Protein AF-A0A378PNH2-F1 (afdb_monomer)

Foldseek 3Di:
DDDPDDDDDDADPVNDLVVQLVVQLVVQLVRQVCQFVVCQVVVADPVDPDRQFGGDWLNNQVVVLVVVVWDKDKDALVCPVVCLVQADFDPVVSVVSVVLNVVGWIKIWTRYFDDDQFFTKTWMKIADPNRSHIDTDIGGDLDDDDDDDDDQLLPVLVCLLVVVLCNLPVGQPRRHPQVNVVVVVLVVVVVVLVVVLVVVLVVLVPDPVDDPVLSVLLNSLSSNLSSCLSVVLSVLCVVDDNVVSVVVSVVVSVVSVVVSVVVSVVVVVVVVVVCVVVVPDDPPPDDPDDD

Radius of gyration: 28.78 Å; Cα contacts (8 Å, |Δi|>4): 307; chains: 1; bounding box: 61×39×105 Å

Secondary structure (DSSP, 8-state):
------------TT--HHHHHHHHHHHHHHHHHHHHHHHHHHHS-TT-SS--B----HHHHHHHHHHTTPPEEEE-TTTHHHHGGG-B--HHHHHHHHHHHHTT-EEEEESB-EEEBTEEEEEEEEE-TTT--EEEEEESS--------SS-HHHHHHHHHHHHHHHTTSS--SSBHHHHHHHHHHHHHHHHHHHHHHHHHHHHHT-TTS-HHHHHHHHHHHHHHHHHHHHHHHHHHHHS-HHHHHHHHHHHHHHHHHHHHHHHHHHHHHHHHHHHHTT-S---S--PPP-

pLDDT: mean 70.66, std 16.78, range [25.53, 97.0]

Organism: Moraxella bovis (NCBI:txid476)

Mean predicted aligned error: 17.74 Å

Solvent-accessible surface area (backbone atoms only — not comparable to full-atom values): 16597 Å² total; per-residue (Å²): 106,83,83,91,77,84,90,82,90,84,77,37,94,82,71,39,67,65,61,39,22,52,51,46,40,52,48,48,57,50,50,33,44,42,34,15,50,50,56,21,67,70,62,31,56,91,90,51,96,62,84,56,29,56,55,72,25,18,57,53,38,40,50,52,32,48,76,72,70,43,58,73,45,80,37,35,69,91,47,36,86,75,48,56,83,67,48,56,66,55,72,66,59,55,46,52,51,51,58,41,23,74,74,65,20,36,34,39,36,50,32,52,59,43,79,55,80,68,43,56,29,43,20,32,36,40,32,38,78,90,67,25,52,59,50,70,37,71,49,64,85,86,80,78,90,87,86,84,86,86,92,40,78,71,62,44,42,53,39,46,44,55,46,49,64,42,64,75,60,72,55,76,56,46,42,31,63,70,53,34,52,52,48,54,50,51,56,53,50,49,54,53,50,51,51,52,46,53,52,50,49,52,53,51,69,69,40,84,89,54,54,74,68,53,40,54,50,47,48,51,48,53,49,51,42,53,30,50,40,55,55,51,32,50,54,41,45,71,76,38,60,70,78,57,16,53,55,54,30,52,53,51,40,50,54,48,52,52,52,46,51,51,54,49,50,52,53,54,50,51,53,54,52,52,43,65,75,65,63,79,71,87,92,82,84,85,80,84,79,84,131

Sequence (291 aa):
MDIDQLMYQAVSKNNDTNELKGFIQSQGARQSANEHLVPEQLFDDPNTKEKEVEGVSAVKAIQIAQEQGQTVYTITQENYSQIIPKLSLSSGVMTDIRDNVAVGRTVTVHEKTIHYKGWKGSGYIIIDPHTGSGAYLIDGGANGGYLTGDNASIISTLALAYTDSKTFLREKPWFSKSLLEKYKFSQVSKYIGLGGLLLNLAYIASKDDLSTNQKYFQVFTNMLGYALIANIGNAIMLATPLSIGIALSVVMALIISTSIILINDLYGFNIRIYRNKYNISSVLYNKEIVV

Nearest PDB structures (foldseek):
  7mts-assembly1_B  TM=2.670E-01  e=1.375E+00  Homo sapiens

Structure (mmCIF, N/CA/C/O backbone):
data_AF-A0A378PNH2-F1
#
_entry.id   AF-A0A378PNH2-F1
#
loop_
_atom_site.group_PDB
_atom_site.id
_atom_site.type_symbol
_atom_site.label_atom_id
_atom_site.label_alt_id
_atom_site.label_comp_id
_atom_site.label_asym_id
_atom_site.label_entity_id
_atom_site.label_seq_id
_atom_site.pdbx_PDB_ins_code
_atom_site.Cartn_x
_atom_site.Cartn_y
_atom_site.Cartn_z
_atom_site.occupancy
_atom_site.B_iso_or_equiv
_atom_site.auth_seq_id
_atom_site.auth_comp_id
_atom_site.auth_asym_id
_atom_site.auth_atom_id
_atom_site.pdbx_PDB_model_num
ATOM 1 N N . MET A 1 1 ? 3.065 -2.108 8.491 1.00 53.56 1 MET A N 1
ATOM 2 C CA . MET A 1 1 ? 3.134 -3.572 8.670 1.00 53.56 1 MET A CA 1
ATOM 3 C C . MET A 1 1 ? 1.700 -4.006 8.862 1.00 53.56 1 MET A C 1
ATOM 5 O O . MET A 1 1 ? 1.034 -3.332 9.630 1.00 53.56 1 MET A O 1
ATOM 9 N N . ASP A 1 2 ? 1.224 -4.996 8.117 1.00 47.50 2 ASP A N 1
ATOM 10 C CA . ASP A 1 2 ? -0.127 -5.546 8.287 1.00 47.50 2 ASP A CA 1
ATOM 11 C C . ASP A 1 2 ? -0.012 -6.867 9.057 1.00 47.50 2 ASP A C 1
ATOM 13 O O . ASP A 1 2 ? 0.990 -7.577 8.899 1.00 47.50 2 ASP A O 1
ATOM 17 N N . ILE A 1 3 ? -0.971 -7.165 9.928 1.00 55.03 3 ILE A N 1
ATOM 18 C CA . ILE A 1 3 ? -1.039 -8.451 10.619 1.00 55.03 3 ILE A CA 1
ATOM 19 C C . ILE A 1 3 ? -2.115 -9.290 9.929 1.00 55.03 3 ILE A C 1
ATOM 21 O O . ILE A 1 3 ? -3.291 -9.220 10.276 1.00 55.03 3 ILE A O 1
ATOM 25 N N . ASP A 1 4 ? -1.682 -10.126 8.982 1.00 48.66 4 ASP A N 1
ATOM 26 C CA . ASP A 1 4 ? -2.585 -10.880 8.101 1.00 48.66 4 ASP A CA 1
ATOM 27 C C . ASP A 1 4 ? -3.560 -11.795 8.866 1.00 48.66 4 ASP A C 1
ATOM 29 O O . ASP A 1 4 ? -4.740 -11.900 8.527 1.00 48.66 4 ASP A O 1
ATOM 33 N N . GLN A 1 5 ? -3.080 -12.493 9.903 1.00 53.38 5 GLN A N 1
ATOM 34 C CA . GLN A 1 5 ? -3.909 -13.410 10.682 1.00 53.38 5 GLN A CA 1
ATOM 35 C C . GLN A 1 5 ? -3.355 -13.640 12.092 1.00 53.38 5 GLN A C 1
ATOM 37 O O . GLN A 1 5 ? -2.212 -14.058 12.272 1.00 53.38 5 GLN A O 1
ATOM 42 N N . LEU A 1 6 ? -4.209 -13.458 13.103 1.00 55.06 6 LEU A N 1
ATOM 43 C CA . LEU A 1 6 ? -3.938 -13.839 14.490 1.00 55.06 6 LEU A CA 1
ATOM 44 C C . LEU A 1 6 ? -5.005 -14.814 14.984 1.00 55.06 6 LEU A C 1
ATOM 46 O O . LEU A 1 6 ? -6.185 -14.482 15.079 1.00 55.06 6 LEU A O 1
ATOM 50 N N . MET A 1 7 ? -4.577 -16.032 15.314 1.00 53.72 7 MET A N 1
ATOM 51 C CA . MET A 1 7 ? -5.432 -17.050 15.920 1.00 53.72 7 MET A CA 1
ATOM 52 C C . MET A 1 7 ? -5.358 -16.941 17.443 1.00 53.72 7 MET A C 1
ATOM 54 O O . MET A 1 7 ? -4.273 -16.944 18.019 1.00 53.72 7 MET A O 1
ATOM 58 N N . TYR A 1 8 ? -6.511 -16.881 18.102 1.00 63.94 8 TYR A N 1
ATOM 59 C CA . TYR A 1 8 ? -6.615 -16.891 19.559 1.00 63.94 8 TYR A CA 1
ATOM 60 C C . TYR A 1 8 ? -7.650 -17.927 19.998 1.00 63.94 8 TYR A C 1
ATOM 62 O O . TYR A 1 8 ? -8.702 -18.080 19.382 1.00 63.94 8 TYR A O 1
ATOM 70 N N . GLN A 1 9 ? -7.354 -18.633 21.086 1.00 69.62 9 GLN A N 1
ATOM 71 C CA . GLN A 1 9 ? -8.305 -19.492 21.783 1.00 69.62 9 GLN A CA 1
ATOM 72 C C . GLN A 1 9 ? -8.592 -18.842 23.134 1.00 69.62 9 GLN A C 1
ATOM 74 O O . GLN A 1 9 ? -7.705 -18.745 23.979 1.00 69.62 9 GLN A O 1
ATOM 79 N N . ALA A 1 10 ? -9.812 -18.342 23.318 1.00 69.69 10 ALA A N 1
ATOM 80 C CA . ALA A 1 10 ? -10.209 -17.617 24.519 1.00 69.69 10 ALA A CA 1
ATOM 81 C C . ALA A 1 10 ? -11.584 -18.088 25.000 1.00 69.69 10 ALA A C 1
ATOM 83 O O . ALA A 1 10 ? -12.469 -18.373 24.195 1.00 69.69 10 ALA A O 1
ATOM 84 N N . VAL A 1 11 ? -11.751 -18.162 26.319 1.00 74.25 11 VAL A N 1
ATOM 85 C CA . VAL A 1 11 ? -13.008 -18.503 26.998 1.00 74.25 11 VAL A CA 1
ATOM 86 C C . VAL A 1 11 ? -13.153 -17.546 28.181 1.00 74.25 11 VAL A C 1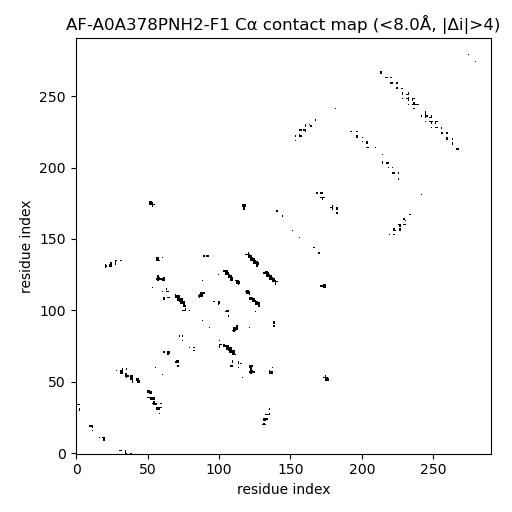
ATOM 88 O O . VAL A 1 11 ? -12.178 -17.305 28.894 1.00 74.25 11 VAL A O 1
ATOM 91 N N . SER A 1 12 ? -14.344 -16.977 28.392 1.00 82.31 12 SER A N 1
ATOM 92 C CA . SER A 1 12 ? -14.604 -16.185 29.603 1.00 82.31 12 SER A CA 1
ATOM 93 C C . SER A 1 12 ? -14.569 -17.102 30.826 1.00 82.31 12 SER A C 1
ATOM 95 O O . SER A 1 12 ? -15.167 -18.178 30.822 1.00 82.31 12 SER A O 1
ATOM 97 N N . LYS A 1 13 ? -13.920 -16.651 31.906 1.00 78.81 13 LYS A N 1
ATOM 98 C CA . LYS A 1 13 ? -13.902 -17.363 33.194 1.00 78.81 13 LYS A CA 1
ATOM 99 C C . LYS A 1 13 ? -15.317 -17.627 33.726 1.00 78.81 13 LYS A C 1
ATOM 101 O O . LYS A 1 13 ? -15.539 -18.643 34.376 1.00 78.81 13 LYS A O 1
ATOM 106 N N . ASN A 1 14 ? -16.252 -16.728 33.425 1.00 84.44 14 ASN A N 1
ATOM 107 C CA . ASN A 1 14 ? -17.650 -16.794 33.844 1.00 84.44 14 ASN A CA 1
ATOM 108 C C . ASN A 1 14 ? -18.565 -17.387 32.758 1.00 84.44 14 ASN A C 1
ATOM 110 O O . ASN A 1 14 ? -19.781 -17.388 32.923 1.00 84.44 14 ASN A O 1
ATOM 114 N N . ASN A 1 15 ? -17.995 -17.873 31.648 1.00 81.69 15 ASN A N 1
ATOM 115 C CA . ASN A 1 15 ? -18.721 -18.297 30.450 1.00 81.69 15 ASN A CA 1
ATOM 116 C C . ASN A 1 15 ? -19.648 -17.202 29.874 1.00 81.69 15 ASN A C 1
ATOM 118 O O . ASN A 1 15 ? -20.672 -17.501 29.261 1.00 81.69 15 ASN A O 1
ATOM 122 N N . ASP A 1 16 ? -19.288 -15.928 30.069 1.00 84.12 16 ASP A N 1
ATOM 123 C CA . ASP A 1 16 ? -20.016 -14.791 29.510 1.00 84.12 16 ASP A CA 1
ATOM 124 C C . ASP A 1 16 ? -19.510 -14.480 28.093 1.00 84.12 16 ASP A C 1
ATOM 126 O O . ASP A 1 16 ? -18.347 -14.128 27.863 1.00 84.12 16 ASP A O 1
ATOM 130 N N . THR A 1 17 ? -20.412 -14.591 27.120 1.00 79.94 17 THR A N 1
ATOM 131 C CA . THR A 1 17 ? -20.131 -14.286 25.716 1.00 79.94 17 THR A CA 1
ATOM 132 C C . THR A 1 17 ? -19.808 -12.811 25.469 1.00 79.94 17 THR A C 1
ATOM 134 O O . THR A 1 17 ? -19.061 -12.510 24.543 1.00 79.94 17 THR A O 1
ATOM 137 N N . ASN A 1 18 ? -20.325 -11.883 26.276 1.00 79.50 18 ASN A N 1
ATOM 138 C CA . ASN A 1 18 ? -20.044 -10.453 26.132 1.00 79.50 18 ASN A CA 1
ATOM 139 C C . ASN A 1 18 ? -18.632 -10.108 26.611 1.00 79.50 18 ASN A C 1
ATOM 141 O O . ASN A 1 18 ? -17.935 -9.345 25.943 1.00 79.50 18 ASN A O 1
ATOM 145 N N . GLU A 1 19 ? -18.174 -10.718 27.709 1.00 78.31 19 GLU A N 1
ATOM 146 C CA . GLU A 1 19 ? -16.780 -10.600 28.155 1.00 78.31 19 GLU A CA 1
ATOM 147 C C . GLU A 1 19 ? -15.816 -11.143 27.092 1.00 78.31 19 GLU A C 1
ATOM 149 O O . GLU A 1 19 ? -14.804 -10.508 26.785 1.00 78.31 19 GLU A O 1
ATOM 154 N N . LEU A 1 20 ? -16.153 -12.287 26.482 1.00 74.56 20 LEU A N 1
ATOM 155 C CA . LEU A 1 20 ? -15.364 -12.867 25.393 1.00 74.56 20 LEU A CA 1
ATOM 156 C C . LEU A 1 20 ? -15.298 -11.926 24.179 1.00 74.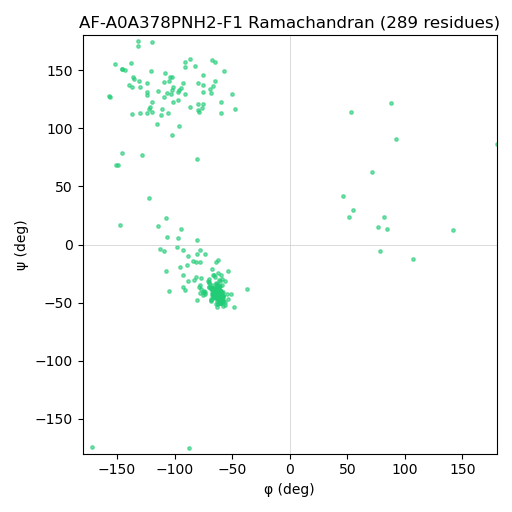56 20 LEU A C 1
ATOM 158 O O . LEU A 1 20 ? -14.207 -11.663 23.675 1.00 74.56 20 LEU A O 1
ATOM 162 N N . LYS A 1 21 ? -16.433 -11.363 23.745 1.00 76.69 21 LYS A N 1
ATOM 163 C CA . LYS A 1 21 ? -16.474 -10.372 22.654 1.00 76.69 21 LYS A CA 1
ATOM 164 C C . LYS A 1 21 ? -15.624 -9.143 22.966 1.00 76.69 21 LYS A C 1
ATOM 166 O O . LYS A 1 21 ? -14.834 -8.722 22.125 1.00 76.69 21 LYS A O 1
ATOM 171 N N . GLY A 1 22 ? -15.749 -8.593 24.176 1.00 72.44 22 GLY A N 1
ATOM 172 C CA . GLY A 1 22 ? -14.971 -7.433 24.612 1.00 72.44 22 GLY A CA 1
ATOM 173 C C . GLY A 1 22 ? -13.467 -7.713 24.623 1.00 72.44 22 GLY A C 1
ATOM 174 O O . GLY A 1 22 ? -12.676 -6.887 24.163 1.00 72.44 22 GLY A O 1
ATOM 175 N N . PHE A 1 23 ? -13.064 -8.908 25.067 1.00 75.88 23 PHE A N 1
ATOM 176 C CA . PHE A 1 23 ? -11.673 -9.346 24.982 1.00 75.88 23 PHE A CA 1
ATOM 177 C C . PHE A 1 23 ? -11.185 -9.379 23.529 1.00 75.88 23 PHE A C 1
ATOM 179 O O . PHE A 1 23 ? -10.163 -8.762 23.229 1.00 75.88 23 PHE A O 1
ATOM 186 N N . ILE A 1 24 ? -11.931 -10.021 22.624 1.00 69.00 24 ILE A N 1
ATOM 187 C CA . ILE A 1 24 ? -11.581 -10.137 21.199 1.00 69.00 24 ILE A CA 1
ATOM 188 C C . ILE A 1 24 ? -11.414 -8.757 20.547 1.00 69.00 24 ILE A C 1
ATOM 190 O O . ILE A 1 24 ? -10.397 -8.494 19.902 1.00 69.00 24 ILE A O 1
ATOM 194 N N . GLN A 1 25 ? -12.358 -7.845 20.780 1.00 72.12 25 GLN A N 1
ATOM 195 C CA . GLN A 1 25 ? -12.291 -6.473 20.267 1.00 72.12 25 GLN A CA 1
ATOM 196 C C . GLN A 1 25 ? -11.085 -5.707 20.829 1.00 72.12 25 GLN A C 1
ATOM 198 O O . GLN A 1 25 ? -10.401 -4.989 20.097 1.00 72.12 25 GLN A O 1
ATOM 203 N N . SER A 1 26 ? -10.771 -5.892 22.118 1.00 73.69 26 SER A N 1
ATOM 204 C CA . SER A 1 26 ? -9.595 -5.265 22.734 1.00 73.69 26 SER A CA 1
ATOM 205 C C . SER A 1 26 ? -8.281 -5.753 22.120 1.00 73.69 26 SER A C 1
ATOM 207 O O . SER A 1 26 ? -7.335 -4.972 22.001 1.00 73.69 26 SER A O 1
ATOM 209 N N . GLN A 1 27 ? -8.218 -7.025 21.707 1.00 73.38 27 GLN A N 1
ATOM 210 C CA . GLN A 1 27 ? -7.047 -7.577 21.030 1.00 73.38 27 GLN A CA 1
ATOM 211 C C . GLN A 1 27 ? -6.877 -6.954 19.645 1.00 73.38 27 GLN A C 1
ATOM 213 O O . GLN A 1 27 ? -5.788 -6.470 19.352 1.00 73.38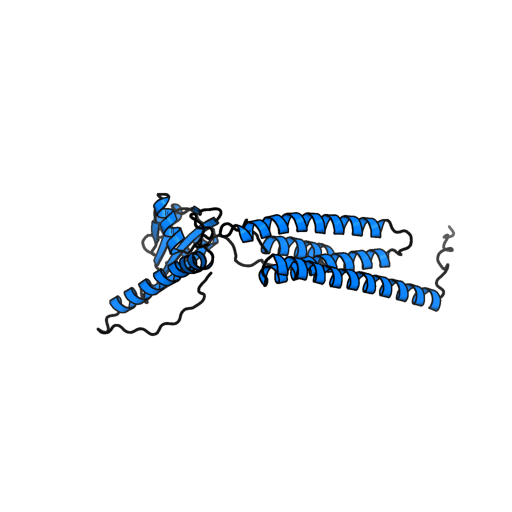 27 GLN A O 1
ATOM 218 N N . GLY A 1 28 ? -7.945 -6.874 18.844 1.00 70.00 28 GLY A N 1
ATOM 219 C CA . GLY A 1 28 ? -7.890 -6.257 17.513 1.00 70.00 28 GLY A CA 1
ATOM 220 C C . GLY A 1 28 ? -7.429 -4.795 17.553 1.00 70.00 28 GLY A C 1
ATOM 221 O O . GLY A 1 28 ? -6.516 -4.404 16.826 1.00 70.00 28 GLY A O 1
ATOM 222 N N . ALA A 1 29 ? -7.960 -4.000 18.488 1.00 73.88 29 ALA A N 1
ATOM 223 C CA . ALA A 1 29 ? -7.539 -2.607 18.657 1.00 73.88 29 ALA A CA 1
ATOM 224 C C . ALA A 1 29 ? -6.055 -2.475 19.053 1.00 73.88 29 ALA A C 1
ATOM 226 O O . ALA A 1 29 ? -5.350 -1.609 18.536 1.00 73.88 29 ALA A O 1
ATOM 227 N N . ARG A 1 30 ? -5.560 -3.345 19.946 1.00 75.75 30 ARG A N 1
ATOM 228 C CA . ARG A 1 30 ? -4.142 -3.370 20.350 1.00 75.75 30 ARG A CA 1
ATOM 229 C C . ARG A 1 30 ? -3.225 -3.819 19.218 1.00 75.75 30 ARG A C 1
ATOM 231 O O . ARG A 1 30 ? -2.132 -3.284 19.085 1.00 75.75 30 ARG A O 1
ATOM 238 N N . GLN A 1 31 ? -3.660 -4.782 18.413 1.00 75.50 31 GLN A N 1
ATOM 239 C CA . GLN A 1 31 ? -2.910 -5.273 17.256 1.00 75.50 31 GLN A CA 1
ATOM 240 C C . GLN A 1 31 ? -2.754 -4.171 16.213 1.00 75.50 31 GLN A C 1
ATOM 242 O O . GLN A 1 31 ? -1.625 -3.828 15.872 1.00 75.50 31 GLN A O 1
ATOM 247 N N . SER A 1 32 ? -3.858 -3.519 15.837 1.00 71.81 32 SER A N 1
ATOM 248 C CA . SER A 1 32 ? -3.804 -2.373 14.930 1.00 71.81 32 SER A CA 1
ATOM 249 C C . SER A 1 32 ? -2.966 -1.226 15.512 1.00 71.81 32 SER A C 1
ATOM 251 O O . SER A 1 32 ? -2.194 -0.580 14.808 1.00 71.81 32 SER A O 1
ATOM 253 N N . ALA A 1 33 ? -2.999 -1.001 16.829 1.00 75.62 33 ALA A N 1
ATOM 254 C CA . ALA A 1 33 ? -2.075 -0.052 17.447 1.00 75.62 33 ALA A CA 1
ATOM 255 C C . ALA A 1 33 ? -0.598 -0.481 17.287 1.00 75.62 33 ALA A C 1
ATOM 257 O O . ALA A 1 33 ? 0.253 0.327 16.922 1.00 75.62 33 ALA A O 1
ATOM 258 N N . ASN A 1 34 ? -0.276 -1.757 17.479 1.00 75.94 34 ASN A N 1
ATOM 259 C CA . ASN A 1 34 ? 1.094 -2.255 17.336 1.00 75.94 34 ASN A CA 1
ATOM 260 C C . ASN A 1 34 ? 1.631 -2.178 15.895 1.00 75.94 34 ASN A C 1
ATOM 262 O O . ASN A 1 34 ? 2.840 -2.017 15.724 1.00 75.94 34 ASN A O 1
ATOM 266 N N . GLU A 1 35 ? 0.766 -2.208 14.876 1.00 70.06 35 GLU A N 1
ATOM 267 C CA . GLU A 1 35 ? 1.146 -2.058 13.456 1.00 70.06 35 GLU A CA 1
ATOM 268 C C . GLU A 1 35 ? 1.845 -0.730 13.143 1.00 70.06 35 GLU A C 1
ATOM 270 O O . GLU A 1 35 ? 2.633 -0.658 12.194 1.00 70.06 35 GLU A O 1
ATOM 275 N N . HIS A 1 36 ? 1.580 0.309 13.943 1.00 71.19 36 HIS A N 1
ATOM 276 C CA . HIS A 1 36 ? 2.302 1.576 13.863 1.00 71.19 36 HIS A CA 1
ATOM 277 C C . HIS A 1 36 ? 3.303 1.754 15.011 1.00 71.19 36 HIS A C 1
ATOM 279 O O . HIS A 1 36 ? 4.423 2.185 14.756 1.00 71.19 36 HIS A O 1
ATOM 285 N N . LEU A 1 37 ? 2.960 1.369 16.247 1.00 75.12 37 LEU A N 1
ATOM 286 C CA . LEU A 1 37 ? 3.822 1.603 17.412 1.00 75.12 37 LEU A CA 1
ATOM 287 C C . LEU A 1 37 ? 5.148 0.835 17.355 1.00 75.12 37 LEU A C 1
ATOM 289 O O . LEU A 1 37 ? 6.178 1.396 17.721 1.00 75.12 37 LEU A O 1
ATOM 293 N N . VAL A 1 38 ? 5.143 -0.429 16.912 1.00 70.31 38 VAL A N 1
ATOM 294 C CA . VAL A 1 38 ? 6.366 -1.252 16.892 1.00 70.31 38 VAL A CA 1
ATOM 295 C C . VAL A 1 38 ? 7.374 -0.732 15.860 1.00 70.31 38 VAL A C 1
ATOM 297 O O . VAL A 1 38 ? 8.529 -0.536 16.235 1.00 70.31 38 VAL A O 1
ATOM 300 N N . PRO A 1 39 ? 6.992 -0.452 14.596 1.00 63.88 39 PRO A N 1
ATOM 301 C CA . PRO A 1 39 ? 7.908 0.176 13.647 1.00 63.88 39 PRO A CA 1
ATOM 302 C C . PRO A 1 39 ? 8.417 1.544 14.108 1.00 63.88 39 PRO A C 1
ATOM 304 O O . PRO A 1 39 ? 9.604 1.810 13.956 1.00 63.88 39 PRO A O 1
ATOM 307 N N . GLU A 1 40 ? 7.561 2.387 14.692 1.00 67.62 40 GLU A N 1
ATOM 308 C CA . GLU A 1 40 ? 7.993 3.679 15.244 1.00 67.62 40 GLU A CA 1
ATOM 309 C C . GLU A 1 40 ? 9.073 3.483 16.311 1.00 67.62 40 GLU A C 1
ATOM 311 O O . GLU A 1 40 ? 10.168 4.007 16.174 1.00 67.62 40 GLU A O 1
ATOM 316 N N . GLN A 1 41 ? 8.830 2.635 17.314 1.00 70.31 41 GLN A N 1
ATOM 317 C CA . GLN A 1 41 ? 9.811 2.372 18.375 1.00 70.31 41 GLN A CA 1
ATOM 318 C C . GLN A 1 41 ? 11.115 1.742 17.870 1.00 70.31 41 GLN A C 1
ATOM 320 O O . GLN A 1 41 ? 12.172 2.001 18.440 1.00 70.31 41 GLN A O 1
ATOM 325 N N . LEU A 1 42 ? 11.046 0.879 16.852 1.00 67.38 42 LEU A N 1
ATOM 326 C CA . LEU A 1 42 ? 12.211 0.158 16.336 1.00 67.38 42 LEU A CA 1
ATOM 327 C C . LEU A 1 42 ? 13.098 1.030 15.443 1.00 67.38 42 LEU A C 1
ATOM 329 O O . LEU A 1 42 ? 14.312 0.832 15.411 1.00 67.38 42 LEU A O 1
ATOM 333 N N . PHE A 1 43 ? 12.490 1.932 14.674 1.00 64.75 43 PHE A N 1
ATOM 334 C CA . PHE A 1 43 ? 13.190 2.717 13.661 1.00 64.75 43 PHE A CA 1
ATOM 335 C C . PHE A 1 43 ? 13.345 4.199 14.025 1.00 64.75 43 PHE A C 1
ATOM 337 O O . PHE A 1 43 ? 14.042 4.909 13.300 1.00 64.75 43 PHE A O 1
ATOM 344 N N . ASP A 1 44 ? 12.751 4.661 15.126 1.00 65.75 44 ASP A N 1
ATOM 345 C CA . ASP A 1 44 ? 13.096 5.948 15.727 1.00 65.75 44 ASP A CA 1
ATOM 346 C C . ASP A 1 44 ? 14.514 5.890 16.318 1.00 65.75 44 ASP A C 1
ATOM 348 O O . ASP A 1 44 ? 14.865 4.982 17.074 1.00 65.75 44 ASP A O 1
ATOM 352 N N . ASP A 1 45 ? 15.347 6.879 15.983 1.00 63.84 45 ASP A N 1
ATOM 353 C CA . ASP A 1 45 ? 16.678 7.016 16.574 1.00 63.84 45 ASP A CA 1
ATOM 354 C C . ASP A 1 45 ? 16.547 7.593 17.997 1.00 63.84 45 ASP A C 1
ATOM 356 O O . ASP A 1 45 ? 16.117 8.746 18.145 1.00 63.84 45 ASP A O 1
ATOM 360 N N . PRO A 1 46 ? 16.963 6.857 19.049 1.00 64.06 46 PRO A N 1
ATOM 361 C CA . PRO A 1 46 ? 16.855 7.309 20.437 1.00 64.06 46 PRO A CA 1
ATOM 362 C C . PRO A 1 46 ? 17.666 8.580 20.740 1.00 64.06 46 PRO A C 1
ATOM 364 O O . PRO A 1 46 ? 17.478 9.188 21.793 1.00 64.06 46 PRO A O 1
ATOM 367 N N . ASN A 1 47 ? 18.569 8.993 19.846 1.00 63.81 47 ASN A N 1
ATOM 368 C CA . ASN A 1 47 ? 19.398 10.188 19.999 1.00 63.81 47 ASN A CA 1
ATOM 369 C C . ASN A 1 47 ? 18.782 11.444 19.362 1.00 63.81 47 ASN A C 1
ATOM 371 O O . ASN A 1 47 ? 19.338 12.538 19.495 1.00 63.81 47 ASN A O 1
ATOM 375 N N . THR A 1 48 ? 17.644 11.314 18.676 1.00 57.25 48 THR A N 1
ATOM 376 C CA . THR A 1 48 ? 16.948 12.432 18.029 1.00 57.25 48 THR A CA 1
ATOM 377 C C . THR A 1 48 ? 15.719 12.857 18.839 1.00 57.25 48 THR A C 1
ATOM 379 O O . THR A 1 48 ? 15.054 12.045 19.473 1.00 57.25 48 THR A O 1
ATOM 382 N N . LYS A 1 49 ? 15.428 14.166 18.875 1.00 57.31 49 LYS A N 1
ATOM 383 C CA . LYS A 1 49 ? 14.251 14.710 19.588 1.00 57.31 49 LYS A CA 1
ATOM 384 C C . LYS A 1 49 ? 12.961 14.657 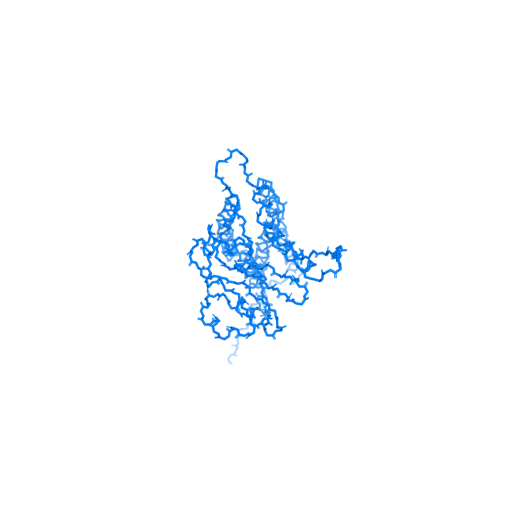18.765 1.00 57.31 49 LYS A C 1
ATOM 386 O O . LYS A 1 49 ? 11.887 14.870 19.320 1.00 57.31 49 LYS A O 1
ATOM 391 N N . GLU A 1 50 ? 13.063 14.428 17.460 1.00 55.25 50 GLU A N 1
ATOM 392 C CA . GLU A 1 50 ? 11.922 14.289 16.559 1.00 55.25 50 GLU A CA 1
ATOM 393 C C . GLU A 1 50 ? 11.773 12.818 16.183 1.00 55.25 50 GLU A C 1
ATOM 395 O O . GLU A 1 50 ? 12.751 12.211 15.759 1.00 55.25 50 GLU A O 1
ATOM 400 N N . LYS A 1 51 ? 10.559 12.265 16.296 1.00 56.44 51 LYS A N 1
ATOM 401 C CA . LYS A 1 51 ? 10.259 10.943 15.740 1.00 56.44 51 LYS A CA 1
ATOM 402 C C . LYS A 1 51 ? 10.496 10.966 14.232 1.00 56.44 51 LYS A C 1
ATOM 404 O O . LYS A 1 51 ? 9.944 11.812 13.520 1.00 56.44 51 LYS A O 1
ATOM 409 N N . GLU A 1 52 ? 11.359 10.080 13.752 1.00 55.69 52 GLU A N 1
ATOM 410 C CA . GLU A 1 52 ? 11.767 10.032 12.346 1.00 55.69 52 GLU A CA 1
ATOM 411 C C . GLU A 1 52 ? 10.948 9.024 11.545 1.00 55.69 52 GLU A C 1
ATOM 413 O O . GLU A 1 52 ? 10.881 9.122 10.310 1.00 55.69 52 GLU A O 1
ATOM 418 N N . VAL A 1 53 ? 10.315 8.084 12.250 1.00 57.59 53 VAL A N 1
ATOM 419 C CA . VAL A 1 53 ? 9.422 7.080 11.693 1.00 57.59 53 VAL A CA 1
ATOM 420 C C . VAL A 1 53 ? 8.018 7.314 12.214 1.00 57.59 53 VAL A C 1
ATOM 422 O O . VAL A 1 53 ? 7.785 7.525 13.396 1.00 57.59 53 VAL A O 1
ATOM 425 N N . GLU A 1 54 ? 7.066 7.300 11.289 1.00 67.19 54 GLU A N 1
ATOM 426 C CA . GLU A 1 54 ? 5.653 7.498 11.582 1.00 67.19 54 GLU A CA 1
ATOM 427 C C . GLU A 1 54 ? 4.885 6.372 10.909 1.00 67.19 54 GLU A C 1
ATOM 429 O O . GLU A 1 54 ? 4.850 6.277 9.682 1.00 67.19 54 GLU A O 1
ATOM 434 N N . GLY A 1 55 ? 4.286 5.492 11.706 1.00 68.81 55 GLY A N 1
ATOM 435 C CA . GLY A 1 55 ? 3.392 4.464 11.201 1.00 68.81 55 GLY A CA 1
ATOM 436 C C . GLY A 1 55 ? 1.966 4.996 11.094 1.00 68.81 55 GLY A C 1
ATOM 437 O O . GLY A 1 55 ? 1.588 5.970 11.748 1.00 68.81 55 GLY A O 1
ATOM 438 N N . VAL A 1 56 ? 1.147 4.336 10.280 1.00 74.94 56 VAL A N 1
ATOM 439 C CA . VAL A 1 56 ? -0.302 4.546 10.222 1.00 74.94 56 VAL A CA 1
ATOM 440 C C . VAL A 1 56 ? -0.950 3.176 10.307 1.00 74.94 56 VAL A C 1
ATOM 442 O O . VAL A 1 56 ? -0.514 2.227 9.662 1.00 74.94 56 VAL A O 1
ATOM 445 N N . SER A 1 57 ? -1.982 3.106 11.130 1.00 82.06 57 SER A N 1
ATOM 446 C CA . SER A 1 57 ? -2.862 1.960 11.326 1.00 82.06 57 SER A CA 1
ATOM 447 C C . SER A 1 57 ? -4.305 2.445 11.262 1.00 82.06 57 SER A C 1
ATOM 449 O O . SER A 1 57 ? -4.544 3.657 11.300 1.00 82.06 57 SER A O 1
ATOM 451 N N . ALA A 1 58 ? -5.277 1.535 11.226 1.00 84.75 58 ALA A N 1
ATOM 452 C CA . ALA A 1 58 ? -6.688 1.916 11.229 1.00 84.75 58 ALA A CA 1
ATOM 453 C C . ALA A 1 58 ? -7.047 2.758 12.466 1.00 84.75 58 ALA A C 1
ATOM 455 O O . ALA A 1 58 ? -7.688 3.803 12.348 1.00 84.75 58 ALA A O 1
ATOM 456 N N . VAL A 1 59 ? -6.564 2.350 13.647 1.00 86.75 59 VAL A N 1
ATOM 457 C CA . VAL A 1 59 ? -6.820 3.059 14.912 1.00 86.75 59 VAL A CA 1
ATOM 458 C C . VAL A 1 59 ? -6.159 4.440 14.918 1.00 86.75 59 VAL A C 1
ATOM 460 O O . VAL A 1 59 ? -6.819 5.424 15.255 1.00 86.75 59 VAL A O 1
ATOM 463 N N . LYS A 1 60 ? -4.894 4.545 14.484 1.00 87.69 60 LYS A N 1
ATOM 464 C CA . LYS A 1 60 ? -4.193 5.840 14.405 1.00 87.69 60 LYS A CA 1
ATOM 465 C C . LYS A 1 60 ? -4.830 6.761 13.363 1.00 87.69 60 LYS A C 1
ATOM 467 O O . LYS A 1 60 ? -4.983 7.947 13.623 1.00 87.69 60 LYS A O 1
ATOM 472 N N . ALA A 1 61 ? -5.264 6.237 12.217 1.00 89.38 61 ALA A N 1
ATOM 473 C CA . ALA A 1 61 ? -5.945 7.028 11.194 1.00 89.38 61 ALA A CA 1
ATOM 474 C C . ALA A 1 61 ? -7.289 7.587 11.691 1.00 89.38 61 ALA A C 1
ATOM 476 O O . ALA A 1 61 ? -7.575 8.762 11.469 1.00 89.38 61 ALA A O 1
ATOM 477 N N . ILE A 1 62 ? -8.080 6.794 12.423 1.00 92.62 62 ILE A N 1
ATOM 478 C CA . ILE A 1 62 ? -9.316 7.274 13.063 1.00 92.62 62 ILE A CA 1
ATOM 479 C C . ILE A 1 62 ? -9.006 8.347 14.115 1.00 92.62 62 ILE A C 1
ATOM 481 O O . ILE A 1 62 ? -9.688 9.371 14.148 1.00 92.62 62 ILE A O 1
ATOM 485 N N . GLN A 1 63 ? -7.975 8.151 14.942 1.00 91.38 63 GLN A N 1
ATOM 486 C CA . GLN A 1 63 ? -7.552 9.150 15.926 1.00 91.38 63 GLN A CA 1
ATOM 487 C C . GLN A 1 63 ? -7.149 10.468 15.251 1.00 91.38 63 GLN A C 1
ATOM 489 O O . GLN A 1 63 ? -7.653 11.524 15.623 1.00 91.38 63 GLN A O 1
ATOM 494 N N . ILE A 1 64 ? -6.304 10.413 14.218 1.00 89.81 64 ILE A N 1
ATOM 495 C CA . ILE A 1 64 ? -5.884 11.599 13.463 1.00 89.81 64 ILE A CA 1
ATOM 496 C C . ILE A 1 64 ? -7.095 12.294 12.831 1.00 89.81 64 ILE A C 1
ATOM 498 O O . ILE A 1 64 ? -7.170 13.519 12.838 1.00 89.81 64 ILE A O 1
ATOM 502 N N . ALA A 1 65 ? -8.059 11.540 12.295 1.00 93.44 65 ALA A N 1
ATOM 503 C CA . ALA A 1 65 ? -9.278 12.124 11.747 1.00 93.44 65 ALA A CA 1
ATOM 504 C C . ALA A 1 65 ? -10.058 12.910 12.816 1.00 93.44 65 ALA A C 1
ATOM 506 O O . ALA A 1 65 ? -10.465 14.044 12.559 1.00 93.44 65 ALA A O 1
ATOM 507 N N . GLN A 1 66 ? -10.200 12.360 14.028 1.00 92.50 66 GLN A N 1
ATOM 508 C CA . GLN A 1 66 ? -10.825 13.065 15.156 1.00 92.50 66 GLN A CA 1
ATOM 509 C C . GLN A 1 66 ? -10.042 14.324 15.550 1.00 92.50 66 GLN A C 1
ATOM 511 O O . GLN A 1 66 ? -10.642 15.379 15.742 1.00 92.50 66 GLN A O 1
ATOM 516 N N . GLU A 1 67 ? -8.710 14.246 15.609 1.00 92.19 67 GLU A N 1
ATOM 517 C CA . GLU A 1 67 ? -7.836 15.399 15.879 1.00 92.19 67 GLU A CA 1
ATOM 518 C C . GLU A 1 67 ? -7.964 16.489 14.798 1.00 92.19 67 GLU A C 1
ATOM 520 O O . GLU A 1 67 ? -7.856 17.678 15.093 1.00 92.19 67 GLU A O 1
ATOM 525 N N . GLN A 1 68 ? -8.256 16.101 13.553 1.00 92.00 68 GLN A N 1
ATOM 526 C CA . GLN A 1 68 ? -8.552 17.003 12.433 1.00 92.00 68 GLN A CA 1
ATOM 527 C C . GLN A 1 68 ? -10.004 17.521 12.428 1.00 92.00 68 GLN A C 1
ATOM 529 O O . GLN A 1 68 ? -10.399 18.223 11.497 1.00 92.00 68 GLN A O 1
ATOM 534 N N . GLY A 1 69 ? -10.804 17.189 13.446 1.00 94.06 69 GLY A N 1
ATOM 535 C CA . GLY A 1 69 ? -12.196 17.622 13.580 1.00 94.06 69 GLY A CA 1
ATOM 536 C C . GLY A 1 69 ? -13.183 16.879 12.677 1.00 94.06 69 GLY A C 1
ATOM 537 O O . GLY A 1 69 ? -14.305 17.347 12.489 1.00 94.06 69 GLY A O 1
ATOM 538 N N . GLN A 1 70 ? -12.788 15.741 12.102 1.00 96.12 70 GLN A N 1
ATOM 539 C CA . GLN A 1 70 ? -13.690 14.910 11.311 1.00 96.12 70 GLN A CA 1
ATOM 540 C C . GLN A 1 70 ? -14.661 14.129 12.195 1.00 96.12 70 GLN A C 1
ATOM 542 O O . GLN A 1 70 ? -14.310 13.643 13.272 1.00 96.12 70 GLN A O 1
ATOM 547 N N . THR A 1 71 ? -15.876 13.930 11.685 1.00 96.00 71 THR A N 1
ATOM 548 C CA . THR A 1 71 ? -16.837 13.029 12.322 1.00 96.00 71 THR A CA 1
ATOM 549 C C . THR A 1 71 ? -16.451 11.576 12.052 1.00 96.00 71 THR A C 1
ATOM 551 O O . THR A 1 71 ? -16.215 11.188 10.905 1.00 96.00 71 THR A O 1
ATOM 554 N N . VAL A 1 72 ? -16.424 10.766 13.111 1.00 96.56 72 VAL A N 1
ATOM 555 C CA . VAL A 1 72 ? -16.309 9.307 13.021 1.00 96.56 72 VAL A CA 1
ATOM 556 C C . VAL A 1 72 ? -17.704 8.708 13.117 1.00 96.56 72 VAL A C 1
ATOM 558 O O . VAL A 1 72 ? -18.442 8.976 14.064 1.00 96.56 72 VAL A O 1
ATOM 561 N N . TYR A 1 73 ? -18.064 7.909 12.122 1.00 97.00 73 TYR A N 1
ATOM 562 C CA . TYR A 1 73 ? -19.350 7.242 12.027 1.00 97.00 73 TYR A CA 1
ATOM 563 C C . TYR A 1 73 ? -19.219 5.765 12.357 1.00 97.00 73 TYR A C 1
ATOM 565 O O . TYR A 1 73 ? -18.289 5.104 11.904 1.00 97.00 73 TYR A O 1
ATOM 573 N N . THR A 1 74 ? -20.217 5.250 13.070 1.00 96.56 74 THR A N 1
ATOM 574 C CA . THR A 1 74 ? -20.465 3.817 13.215 1.00 96.56 74 THR A CA 1
ATOM 575 C C . THR A 1 74 ? -21.673 3.462 12.359 1.00 96.56 74 THR A C 1
ATOM 577 O O . THR A 1 74 ? -22.787 3.923 12.615 1.00 96.56 74 THR A O 1
ATOM 580 N N . ILE A 1 75 ? -21.440 2.675 11.318 1.00 96.44 75 ILE A N 1
ATOM 581 C CA . ILE A 1 75 ? -22.395 2.346 10.268 1.00 96.44 75 ILE A CA 1
ATOM 582 C C . ILE A 1 75 ? -22.923 0.938 10.504 1.00 96.44 75 ILE A C 1
ATOM 584 O O . ILE A 1 75 ? -22.154 -0.007 10.677 1.00 96.44 75 ILE A O 1
ATOM 588 N N . THR A 1 76 ? -24.239 0.813 10.486 1.00 95.75 76 THR A N 1
ATOM 589 C CA . THR A 1 76 ? -24.997 -0.431 10.605 1.00 95.75 76 THR A CA 1
ATOM 590 C C . THR A 1 76 ? -26.059 -0.473 9.506 1.00 95.75 76 THR A C 1
ATOM 592 O O . THR A 1 76 ? -26.231 0.496 8.760 1.00 95.75 76 THR A O 1
ATOM 595 N N . GLN A 1 77 ? -26.794 -1.581 9.379 1.00 94.62 77 GLN A N 1
ATOM 596 C CA . GLN A 1 77 ? -27.849 -1.699 8.364 1.00 94.62 77 GLN A CA 1
ATOM 597 C C . GLN A 1 77 ? -28.928 -0.623 8.520 1.00 94.62 77 GLN A C 1
ATOM 599 O O . GLN A 1 77 ? -29.445 -0.107 7.531 1.00 94.62 77 GLN A O 1
ATOM 604 N N . GLU A 1 78 ? -29.222 -0.243 9.760 1.00 96.06 78 GLU A N 1
ATOM 605 C CA . GLU A 1 78 ? -30.289 0.691 10.108 1.00 96.06 78 GLU A CA 1
ATOM 606 C C . GLU A 1 78 ? -29.979 2.127 9.675 1.00 96.06 78 GLU A C 1
ATOM 608 O O . GLU A 1 78 ? -30.889 2.878 9.327 1.00 96.06 78 GLU A O 1
ATOM 613 N N . ASN A 1 79 ? -28.704 2.526 9.694 1.00 96.50 79 ASN A N 1
ATOM 614 C CA . ASN A 1 79 ? -28.290 3.910 9.448 1.00 96.50 79 ASN A CA 1
ATOM 615 C C . ASN A 1 79 ? -27.503 4.102 8.137 1.00 96.50 79 ASN A C 1
ATOM 617 O O . ASN A 1 79 ? -27.203 5.241 7.765 1.00 96.50 79 ASN A O 1
ATOM 621 N N . TYR A 1 80 ? -27.216 3.015 7.413 1.00 94.94 80 TYR A N 1
ATOM 622 C CA . TYR A 1 80 ? -26.411 3.007 6.190 1.00 94.94 80 TYR A CA 1
ATOM 623 C C . TYR A 1 80 ? -26.839 4.087 5.190 1.00 94.94 80 TYR A C 1
ATOM 625 O O . TYR A 1 80 ? -26.040 4.939 4.798 1.00 94.94 80 TYR A O 1
ATOM 633 N N . SER A 1 81 ? -28.122 4.115 4.824 1.00 94.31 81 SER A N 1
ATOM 634 C CA . SER A 1 81 ? -28.657 5.044 3.818 1.00 94.31 81 SER A CA 1
ATOM 635 C C . SER A 1 81 ? -28.527 6.520 4.213 1.00 94.31 81 SER A C 1
ATOM 637 O O . SER A 1 81 ? -28.470 7.387 3.343 1.00 94.31 81 SER A O 1
ATOM 639 N N . GLN A 1 82 ? -28.445 6.811 5.513 1.00 95.75 82 GLN A N 1
ATOM 640 C CA . GLN A 1 82 ? -28.331 8.166 6.049 1.00 95.75 82 GLN A CA 1
ATOM 641 C C . GLN A 1 82 ? -26.878 8.639 6.153 1.00 95.75 82 GLN A C 1
ATOM 643 O O . GLN A 1 82 ? -26.615 9.841 6.070 1.00 95.75 82 GLN A O 1
ATOM 648 N N . ILE A 1 83 ? -25.940 7.716 6.385 1.00 95.69 83 ILE A N 1
ATOM 649 C CA . ILE A 1 83 ? -24.527 8.040 6.610 1.00 95.69 83 ILE A CA 1
ATOM 650 C C . ILE A 1 83 ? -23.739 8.039 5.302 1.00 95.69 83 ILE A C 1
ATOM 652 O O . ILE A 1 83 ? -22.910 8.921 5.107 1.00 95.69 83 ILE A O 1
ATOM 656 N N . ILE A 1 84 ? -24.014 7.110 4.385 1.00 93.75 84 ILE A N 1
ATOM 657 C CA . ILE A 1 84 ? -23.229 6.933 3.153 1.00 93.75 84 ILE A CA 1
ATOM 658 C C . ILE A 1 84 ? -23.084 8.212 2.314 1.00 93.75 84 ILE A C 1
ATOM 660 O O . ILE A 1 84 ? -21.962 8.501 1.902 1.00 93.75 84 ILE A O 1
ATOM 664 N N . PRO A 1 85 ? -24.130 9.040 2.115 1.00 95.69 85 PRO A N 1
ATOM 665 C CA . PRO A 1 85 ? -23.987 10.301 1.382 1.00 95.69 85 PRO A CA 1
ATOM 666 C C . PRO A 1 85 ? -23.071 11.333 2.062 1.00 95.69 85 PRO A C 1
ATOM 668 O O . PRO A 1 85 ? -22.683 12.310 1.427 1.00 95.69 85 PRO A O 1
ATOM 671 N N . LYS A 1 86 ? -22.749 11.154 3.351 1.00 95.25 86 LYS A N 1
ATOM 672 C CA . LYS A 1 86 ? -21.874 12.043 4.134 1.00 95.25 86 LYS A CA 1
ATOM 673 C C . LYS A 1 86 ? -20.397 11.656 4.033 1.00 95.25 86 LYS A C 1
ATOM 675 O O . LYS A 1 86 ? -19.551 12.414 4.503 1.00 95.25 86 LYS A O 1
ATOM 680 N N . LEU A 1 87 ? -20.088 10.491 3.459 1.00 94.69 87 LEU A N 1
ATOM 681 C CA . LEU A 1 87 ? -18.724 9.988 3.326 1.00 94.69 87 LEU A CA 1
ATOM 682 C C . LEU A 1 87 ? -18.121 10.395 1.979 1.00 94.69 87 LEU A C 1
ATOM 684 O O . LEU A 1 87 ? -18.762 10.304 0.935 1.00 94.69 87 LEU A O 1
ATOM 688 N N . SER A 1 88 ? -16.853 10.794 2.000 1.00 93.31 88 SER A N 1
ATOM 689 C CA . SER A 1 88 ? -16.041 11.066 0.812 1.00 93.31 88 SER A CA 1
ATOM 690 C C . SER A 1 88 ? -14.723 10.298 0.921 1.00 93.31 88 SER A C 1
ATOM 692 O O . SER A 1 88 ? -13.674 10.864 1.246 1.00 93.31 88 SER A O 1
ATOM 694 N N . LEU A 1 89 ? -14.807 8.994 0.659 1.00 92.25 89 LEU A N 1
ATOM 695 C CA . LEU A 1 89 ? -13.723 8.010 0.748 1.00 92.25 89 LEU A CA 1
ATOM 696 C C . LEU A 1 89 ? -13.474 7.362 -0.625 1.00 92.25 89 LEU A C 1
ATOM 698 O O . LEU A 1 89 ? -14.200 7.630 -1.586 1.00 92.25 89 LEU A O 1
ATOM 702 N N . SER A 1 90 ? -12.445 6.520 -0.749 1.00 86.69 90 SER A N 1
ATOM 703 C CA . SER A 1 90 ? -12.164 5.827 -2.012 1.00 86.69 90 SER A CA 1
ATOM 704 C C . SER A 1 90 ? -13.242 4.799 -2.369 1.00 86.69 90 SER A C 1
ATOM 706 O O . SER A 1 90 ? -13.965 4.293 -1.511 1.00 86.69 90 SER A O 1
ATOM 708 N N . SER A 1 91 ? -13.332 4.444 -3.653 1.00 84.12 91 SER A N 1
ATOM 709 C CA . SER A 1 91 ? -14.308 3.460 -4.134 1.00 84.12 91 SER A CA 1
ATOM 710 C C . SER A 1 91 ? -14.141 2.073 -3.504 1.00 84.12 91 SER A C 1
ATOM 712 O O . SER A 1 91 ? -15.144 1.384 -3.315 1.00 84.12 91 SER A O 1
ATOM 714 N N . GLY A 1 92 ? -12.909 1.678 -3.161 1.00 83.44 92 GLY A N 1
ATOM 715 C CA . GLY A 1 92 ? -12.626 0.428 -2.451 1.00 83.44 92 GLY A CA 1
ATOM 716 C C . GLY A 1 92 ? -13.264 0.430 -1.065 1.00 83.44 92 GLY A C 1
ATOM 717 O O . GLY A 1 92 ? -14.110 -0.410 -0.782 1.00 83.44 92 GLY A O 1
ATOM 718 N N . VAL A 1 93 ? -12.985 1.466 -0.269 1.00 87.62 93 VAL A N 1
ATOM 719 C CA . VAL A 1 93 ? -13.562 1.617 1.078 1.00 87.62 93 VAL A CA 1
ATOM 720 C C . VAL A 1 93 ? -15.088 1.688 1.028 1.00 87.62 93 VAL A C 1
ATOM 722 O O . VAL A 1 93 ? -15.768 1.033 1.812 1.00 87.62 93 VAL A O 1
ATOM 725 N N . MET A 1 94 ? -15.654 2.438 0.078 1.00 89.62 94 MET A N 1
ATOM 726 C CA . MET A 1 94 ? -17.112 2.529 -0.078 1.00 89.62 94 MET A CA 1
ATOM 727 C C . MET A 1 94 ? -17.747 1.176 -0.442 1.00 89.62 94 MET A C 1
ATOM 729 O O . MET A 1 94 ? -18.861 0.883 -0.005 1.00 89.62 94 MET A O 1
ATOM 733 N N . THR A 1 95 ? -17.042 0.346 -1.217 1.00 87.88 95 THR A N 1
ATOM 734 C CA . THR A 1 95 ? -17.467 -1.019 -1.562 1.00 87.88 95 THR A CA 1
ATOM 735 C C . THR A 1 95 ? -17.423 -1.930 -0.338 1.00 87.88 95 THR A C 1
ATOM 737 O O . THR A 1 95 ? -18.418 -2.591 -0.045 1.00 87.88 95 THR A O 1
ATOM 740 N N . ASP A 1 96 ? -16.335 -1.886 0.431 1.00 84.56 96 ASP A N 1
ATOM 741 C CA . ASP A 1 96 ? -16.186 -2.692 1.645 1.00 84.56 96 ASP A CA 1
ATOM 742 C C . ASP A 1 96 ? -17.246 -2.347 2.693 1.00 84.56 96 ASP A C 1
ATOM 744 O O . ASP A 1 96 ? -17.836 -3.251 3.289 1.00 84.56 96 ASP A O 1
ATOM 748 N N . ILE A 1 97 ? -17.546 -1.056 2.886 1.00 92.31 97 ILE A N 1
ATOM 749 C CA . ILE A 1 97 ? -18.619 -0.621 3.791 1.00 92.31 97 ILE A CA 1
ATOM 750 C C . ILE A 1 97 ? -19.957 -1.215 3.340 1.00 92.31 97 ILE A C 1
ATOM 752 O O . ILE A 1 97 ? -20.660 -1.815 4.152 1.00 92.31 97 ILE A O 1
ATOM 756 N N . ARG A 1 98 ? -20.308 -1.084 2.054 1.00 91.56 98 ARG A N 1
ATOM 757 C CA . ARG A 1 98 ? -21.561 -1.626 1.506 1.00 91.56 98 ARG A CA 1
ATOM 758 C C . ARG A 1 98 ? -21.674 -3.127 1.750 1.00 91.56 98 ARG A C 1
ATOM 760 O O . ARG A 1 98 ? -22.690 -3.578 2.275 1.00 91.56 98 ARG A O 1
ATOM 767 N N . ASP A 1 99 ? -20.652 -3.882 1.369 1.00 84.69 99 ASP A N 1
ATOM 768 C CA . ASP A 1 99 ? -20.706 -5.344 1.360 1.00 84.69 99 ASP A CA 1
ATOM 769 C C . ASP A 1 99 ? -20.722 -5.909 2.788 1.00 84.69 99 ASP A C 1
ATOM 771 O O . ASP A 1 99 ? -21.463 -6.849 3.077 1.00 84.69 99 ASP A O 1
ATOM 775 N N . ASN A 1 100 ? -19.988 -5.289 3.719 1.00 87.38 100 ASN A N 1
ATOM 776 C CA . ASN A 1 100 ? -19.965 -5.721 5.117 1.00 87.38 100 ASN A CA 1
ATOM 777 C C . ASN A 1 100 ? -21.231 -5.320 5.879 1.00 87.38 100 ASN A C 1
ATOM 779 O O . ASN A 1 100 ? -21.777 -6.133 6.629 1.00 87.38 100 ASN A O 1
ATOM 783 N N . VAL A 1 101 ? -21.747 -4.110 5.658 1.00 93.75 101 VAL A N 1
ATOM 784 C CA . VAL A 1 101 ? -23.020 -3.698 6.263 1.00 93.75 101 VAL A CA 1
ATOM 785 C C . VAL A 1 101 ? -24.172 -4.550 5.720 1.00 93.75 101 VAL A C 1
ATOM 787 O O . VAL A 1 101 ? -25.033 -4.971 6.489 1.00 93.75 101 VAL A O 1
ATOM 790 N N . ALA A 1 102 ? -24.167 -4.911 4.432 1.00 86.44 102 ALA A N 1
ATOM 791 C CA . ALA A 1 102 ? -25.186 -5.786 3.846 1.00 86.44 102 ALA A CA 1
ATOM 792 C C . ALA A 1 102 ? -25.278 -7.164 4.531 1.00 86.44 102 ALA A C 1
ATOM 794 O O . ALA A 1 102 ? -26.372 -7.718 4.619 1.00 86.44 102 ALA A O 1
ATOM 795 N N . VAL A 1 103 ? -24.176 -7.684 5.081 1.00 87.38 103 VAL A N 1
ATOM 796 C CA . VAL A 1 103 ? -24.150 -8.953 5.836 1.00 87.38 103 VAL A CA 1
ATOM 797 C C . VAL A 1 103 ? -24.297 -8.776 7.356 1.00 87.38 103 VAL A C 1
ATOM 799 O O . VAL A 1 103 ? -24.045 -9.712 8.109 1.00 87.38 103 VAL A O 1
ATOM 802 N N . GLY A 1 104 ? -24.706 -7.591 7.821 1.00 86.12 104 GLY A N 1
ATOM 803 C CA . GLY A 1 104 ? -25.013 -7.323 9.231 1.00 86.12 104 GLY A CA 1
ATOM 804 C C . GLY A 1 104 ? -23.801 -6.966 10.096 1.00 86.12 104 GLY A C 1
ATOM 805 O O . GLY A 1 104 ? -23.907 -6.971 11.321 1.00 86.12 104 GLY A O 1
ATOM 806 N N . ARG A 1 105 ? -22.646 -6.657 9.491 1.00 88.31 105 ARG A N 1
ATOM 807 C CA . ARG A 1 105 ? -21.467 -6.176 10.228 1.00 88.31 105 ARG A CA 1
ATOM 808 C C . ARG A 1 105 ? -21.566 -4.678 10.498 1.00 88.31 105 ARG A C 1
ATOM 810 O O . ARG A 1 105 ? -22.182 -3.927 9.744 1.00 88.31 105 ARG A O 1
ATOM 817 N N . THR A 1 106 ? -20.895 -4.249 11.558 1.00 91.00 106 THR A N 1
ATOM 818 C CA . THR A 1 106 ? -20.776 -2.842 11.943 1.00 91.00 106 THR A CA 1
ATOM 819 C C . THR A 1 106 ? -19.470 -2.276 11.408 1.00 91.00 106 THR A C 1
ATOM 821 O O . THR A 1 106 ? -18.422 -2.892 11.591 1.00 91.00 106 THR A O 1
ATOM 824 N N . VAL A 1 107 ? -19.501 -1.099 10.781 1.00 94.00 107 VAL A N 1
ATOM 825 C CA . VAL A 1 107 ? -18.300 -0.454 10.230 1.00 94.00 107 VAL A CA 1
ATOM 826 C C . VAL A 1 107 ? -18.061 0.905 10.873 1.00 94.00 107 VAL A C 1
ATOM 828 O O . VAL A 1 107 ? -18.911 1.781 10.790 1.00 94.00 107 VAL A O 1
ATOM 831 N N . THR A 1 108 ? -16.897 1.106 11.483 1.00 94.75 108 THR A N 1
ATOM 832 C CA . THR A 1 108 ? -16.470 2.394 12.040 1.00 94.75 108 THR A CA 1
ATOM 833 C C . THR A 1 108 ? -15.482 3.065 11.096 1.00 94.75 108 THR A C 1
ATOM 835 O O . THR A 1 108 ? -14.442 2.488 10.786 1.00 94.75 108 THR A O 1
ATOM 838 N N . VAL A 1 109 ? -15.780 4.282 10.642 1.00 96.56 109 VAL A N 1
ATOM 839 C CA . VAL A 1 109 ? -14.968 5.010 9.651 1.00 96.56 109 VAL A CA 1
ATOM 840 C C . VAL A 1 109 ? -15.104 6.525 9.821 1.00 96.56 109 VAL A C 1
ATOM 842 O O . VAL A 1 109 ? -16.105 7.008 10.345 1.00 96.56 109 VAL A O 1
ATOM 845 N N . HIS A 1 110 ? -14.108 7.295 9.388 1.00 97.00 110 HIS A N 1
ATOM 846 C CA . HIS A 1 110 ? -14.159 8.762 9.388 1.00 97.00 110 HIS A CA 1
ATOM 847 C C . HIS A 1 110 ? -14.720 9.334 8.070 1.00 97.00 110 HIS A C 1
ATOM 849 O O . HIS A 1 110 ? -14.705 8.670 7.037 1.00 97.00 110 HIS A O 1
ATOM 855 N N . GLU A 1 111 ? -15.245 10.565 8.100 1.00 93.00 111 GLU A N 1
ATOM 856 C CA . GLU A 1 111 ? -15.998 11.150 6.975 1.00 93.00 111 GLU A CA 1
ATOM 857 C C . GLU A 1 111 ? -15.215 11.312 5.664 1.00 93.00 111 GLU A C 1
ATOM 859 O O . GLU A 1 111 ? -15.796 11.170 4.587 1.00 93.00 111 GLU A O 1
ATOM 864 N N . LYS A 1 112 ? -13.922 11.644 5.721 1.00 93.75 112 LYS A N 1
ATOM 865 C CA . LYS A 1 112 ? -13.123 12.004 4.540 1.00 93.75 112 LYS A CA 1
ATOM 866 C C . LYS A 1 112 ? -11.708 11.469 4.650 1.00 93.75 112 LYS A C 1
ATOM 868 O O . LYS A 1 112 ? -11.141 11.420 5.734 1.00 93.75 112 LYS A O 1
ATOM 873 N N . THR A 1 113 ? -11.085 11.164 3.518 1.00 90.19 113 THR A N 1
ATOM 874 C CA . THR A 1 113 ? -9.661 10.806 3.468 1.00 90.19 113 THR A CA 1
ATOM 875 C C . THR A 1 113 ? -8.801 11.829 4.214 1.00 90.19 113 THR A C 1
ATOM 877 O O . THR A 1 113 ? -8.921 13.033 3.982 1.00 90.19 113 THR A O 1
ATOM 880 N N . ILE A 1 114 ? -7.936 11.353 5.110 1.00 89.00 114 ILE A N 1
ATOM 881 C CA . ILE A 1 114 ? -7.034 12.213 5.872 1.00 89.00 114 ILE A CA 1
ATOM 882 C C . ILE A 1 114 ? -5.703 12.376 5.152 1.00 89.00 114 ILE A C 1
ATOM 884 O O . ILE A 1 114 ? -5.252 11.509 4.401 1.00 89.00 114 ILE A O 1
ATOM 888 N N . HIS A 1 115 ? -5.068 13.511 5.420 1.00 84.19 115 HIS A N 1
ATOM 889 C CA . HIS A 1 115 ? -3.694 13.781 5.035 1.00 84.19 115 HIS A CA 1
ATOM 890 C C . HIS A 1 115 ? -2.848 13.821 6.301 1.00 84.19 115 HIS A C 1
ATOM 892 O O . HIS A 1 115 ? -3.051 14.680 7.160 1.00 84.19 115 HIS A O 1
ATOM 898 N N . TYR A 1 116 ? -1.900 12.897 6.424 1.00 75.81 116 TYR A N 1
ATOM 899 C CA . TYR A 1 116 ? -1.036 12.813 7.594 1.00 75.81 116 TYR A CA 1
ATOM 900 C C . TYR A 1 116 ? 0.404 12.560 7.176 1.00 75.81 116 TYR A C 1
ATOM 902 O O . TYR A 1 116 ? 0.728 11.514 6.625 1.00 75.81 116 TYR A O 1
ATOM 910 N N . LYS A 1 117 ? 1.270 13.557 7.397 1.00 70.12 117 LYS A N 1
ATOM 911 C CA . LYS A 1 117 ? 2.727 13.468 7.176 1.00 70.12 117 LYS A CA 1
ATOM 912 C C . LYS A 1 117 ? 3.157 12.941 5.790 1.00 70.12 117 LYS A C 1
ATOM 914 O O . LYS A 1 117 ? 4.287 12.509 5.620 1.00 70.12 117 LYS A O 1
ATOM 919 N N . GLY A 1 118 ? 2.302 13.064 4.772 1.00 65.62 118 GLY A N 1
ATOM 920 C CA . GLY A 1 118 ? 2.554 12.608 3.398 1.00 65.62 118 GLY A CA 1
ATOM 921 C C . GLY A 1 118 ? 1.772 11.355 2.995 1.00 65.62 118 GLY A C 1
ATOM 922 O O . GLY A 1 118 ? 1.687 11.082 1.802 1.00 65.62 118 GLY A O 1
ATOM 923 N N . TRP A 1 119 ? 1.156 10.655 3.950 1.00 73.06 119 TRP A N 1
ATOM 924 C CA . TRP A 1 119 ? 0.130 9.653 3.688 1.00 73.06 119 TRP A CA 1
ATOM 925 C C . TRP A 1 119 ? -1.184 10.331 3.320 1.00 73.06 119 TRP A C 1
ATOM 927 O O . TRP A 1 119 ? -1.588 11.306 3.969 1.00 73.06 119 TRP A O 1
ATOM 937 N N . LYS A 1 120 ? -1.862 9.795 2.308 1.00 82.69 120 LYS A N 1
ATOM 938 C CA . LYS A 1 120 ? -3.239 10.144 1.980 1.00 82.69 120 LYS A CA 1
ATOM 939 C C . LYS A 1 120 ? -4.059 8.866 1.987 1.00 82.69 120 LYS A C 1
ATOM 941 O O . LYS A 1 120 ? -3.878 8.017 1.123 1.00 82.69 120 LYS A O 1
ATOM 946 N N . GLY A 1 121 ? -4.972 8.751 2.937 1.00 88.25 121 GLY A N 1
ATOM 947 C CA . GLY A 1 121 ? -5.678 7.497 3.119 1.00 88.25 121 GLY A CA 1
ATOM 948 C C . GLY A 1 121 ? -6.819 7.560 4.111 1.00 88.25 121 GLY A C 1
ATOM 949 O O . GLY A 1 121 ? -7.230 8.634 4.557 1.00 88.25 121 GLY A O 1
ATOM 950 N N . SER A 1 122 ? -7.413 6.408 4.391 1.00 89.62 122 SER A N 1
ATOM 951 C CA . SER A 1 122 ? -8.526 6.289 5.334 1.00 89.62 122 SER A CA 1
ATOM 952 C C . SER A 1 122 ? -8.380 5.038 6.183 1.00 89.62 122 SER A C 1
ATOM 954 O O . SER A 1 122 ? -8.019 3.994 5.659 1.00 89.62 122 SER A O 1
ATOM 956 N N . GLY A 1 123 ? -8.643 5.145 7.481 1.00 90.88 123 GLY A N 1
ATOM 957 C CA . GLY A 1 123 ? -8.720 4.004 8.389 1.00 90.88 123 GLY A CA 1
ATOM 958 C C . GLY A 1 123 ? -10.169 3.639 8.665 1.00 90.88 123 GLY A C 1
ATOM 959 O O . GLY A 1 123 ? -10.993 4.522 8.916 1.00 90.88 123 GLY A O 1
ATOM 960 N N . TYR A 1 124 ? -10.483 2.349 8.635 1.00 92.12 124 TYR A N 1
ATOM 961 C CA . TYR A 1 124 ? -11.815 1.852 8.952 1.00 92.12 124 TYR A CA 1
ATOM 962 C C . TYR A 1 124 ? -11.748 0.495 9.647 1.00 92.12 124 TYR A C 1
ATOM 964 O O . TYR A 1 124 ? -10.806 -0.275 9.476 1.00 92.12 124 TYR A O 1
ATOM 972 N N . ILE A 1 125 ? -12.743 0.226 10.483 1.00 88.69 125 ILE A N 1
ATOM 973 C CA . ILE A 1 125 ? -12.826 -0.982 11.300 1.00 88.69 125 ILE A CA 1
ATOM 974 C C . ILE A 1 125 ? -14.143 -1.667 10.978 1.00 88.69 125 ILE A C 1
ATOM 976 O O . ILE A 1 125 ? -15.191 -1.037 11.052 1.00 88.69 125 ILE A O 1
ATOM 980 N N . ILE A 1 126 ? -14.106 -2.952 10.656 1.00 84.81 126 ILE A N 1
ATOM 981 C CA . ILE A 1 126 ? -15.291 -3.778 10.431 1.00 84.81 126 ILE A CA 1
ATOM 982 C C . ILE A 1 126 ? -15.392 -4.751 11.595 1.00 84.81 126 ILE A C 1
ATOM 984 O O . ILE A 1 126 ? -14.432 -5.460 11.858 1.00 84.81 126 ILE A O 1
ATOM 988 N N . ILE A 1 127 ? -16.533 -4.821 12.274 1.00 82.25 127 ILE A N 1
ATOM 989 C CA . ILE A 1 127 ? -16.772 -5.723 13.404 1.00 82.25 127 ILE A CA 1
ATOM 990 C C . ILE A 1 127 ? -18.000 -6.580 13.115 1.00 82.25 127 ILE A C 1
ATOM 992 O O . ILE A 1 127 ? -19.065 -6.069 12.771 1.00 82.25 127 ILE A O 1
ATOM 996 N N . ASP A 1 128 ? -17.868 -7.888 13.306 1.00 82.06 128 ASP A N 1
ATOM 997 C CA . ASP A 1 128 ? -19.006 -8.794 13.403 1.00 82.06 128 ASP A CA 1
ATOM 998 C C . ASP A 1 128 ? -19.618 -8.695 14.818 1.00 82.06 128 ASP A C 1
ATOM 1000 O O . ASP A 1 128 ? -18.968 -9.068 15.801 1.00 82.06 128 ASP A O 1
ATOM 1004 N N . PRO A 1 129 ? -20.862 -8.202 14.966 1.00 81.12 129 PRO A N 1
ATOM 1005 C CA . PRO A 1 129 ? -21.492 -8.032 16.277 1.00 81.12 129 PRO A CA 1
ATOM 1006 C C . PRO A 1 129 ? -21.795 -9.367 16.985 1.00 81.12 129 PRO A C 1
ATOM 1008 O O . PRO A 1 129 ? -21.943 -9.413 18.216 1.00 81.12 129 PRO A O 1
ATOM 1011 N N . HIS A 1 130 ? -21.879 -10.477 16.246 1.00 77.25 130 HIS A N 1
ATOM 1012 C CA . HIS A 1 130 ? -22.182 -11.791 16.808 1.00 77.25 130 HIS A CA 1
ATOM 1013 C C . HIS A 1 130 ? -20.967 -12.433 17.464 1.00 77.25 130 HIS A C 1
ATOM 1015 O O . HIS A 1 130 ? -21.123 -13.056 18.514 1.00 77.25 130 HIS A O 1
ATOM 1021 N N . THR A 1 131 ? -19.777 -12.244 16.898 1.00 73.94 131 THR A N 1
ATOM 1022 C CA . THR A 1 131 ? -18.531 -12.876 17.364 1.00 73.94 131 THR A CA 1
ATOM 1023 C C . THR A 1 131 ? -17.584 -11.900 18.063 1.00 73.94 131 THR A C 1
ATOM 1025 O O . THR A 1 131 ? -16.759 -12.315 18.872 1.00 73.94 131 THR A O 1
ATOM 1028 N N . GLY A 1 132 ? -17.712 -10.598 17.796 1.00 68.19 132 GLY A N 1
ATOM 1029 C CA . GLY A 1 132 ? -16.777 -9.565 18.242 1.00 68.19 132 GLY A CA 1
ATOM 1030 C C . GLY A 1 132 ? -15.499 -9.492 17.402 1.00 68.19 132 GLY A C 1
ATOM 1031 O O . GLY A 1 132 ? -14.700 -8.581 17.609 1.00 68.19 132 GLY A O 1
ATOM 1032 N N . SER A 1 133 ? -15.299 -10.412 16.453 1.00 68.62 133 SER A N 1
ATOM 1033 C CA . SER A 1 133 ? -14.155 -10.388 15.544 1.00 68.62 133 SER A CA 1
ATOM 1034 C C . SER A 1 133 ? -14.218 -9.160 14.643 1.00 68.62 133 SER A C 1
ATOM 1036 O O . SER A 1 133 ? -15.293 -8.784 14.172 1.00 68.62 133 SER A O 1
ATOM 1038 N N . GLY A 1 134 ? -13.066 -8.543 14.383 1.00 73.19 134 GLY A N 1
ATOM 1039 C CA . GLY A 1 134 ? -13.012 -7.370 13.529 1.00 73.19 134 GLY A CA 1
ATOM 1040 C C . GLY A 1 134 ? -11.755 -7.271 12.681 1.00 73.19 134 GLY A C 1
ATOM 1041 O O . GLY A 1 134 ? -10.698 -7.762 13.066 1.00 73.19 134 GLY A O 1
ATOM 1042 N N . ALA A 1 135 ? -11.907 -6.637 11.523 1.00 76.38 135 ALA A N 1
ATOM 1043 C CA . ALA A 1 135 ? -10.835 -6.274 10.611 1.00 76.38 135 ALA A CA 1
ATOM 1044 C C . ALA A 1 135 ? -10.530 -4.781 10.768 1.00 76.38 135 ALA A C 1
ATOM 1046 O O . ALA A 1 135 ? -11.446 -3.957 10.784 1.00 76.38 135 ALA A O 1
ATOM 1047 N N . TYR A 1 136 ? -9.250 -4.443 10.886 1.00 80.19 136 TYR A N 1
ATOM 1048 C CA . TYR A 1 136 ? -8.756 -3.086 11.093 1.00 80.19 136 TYR A CA 1
ATOM 1049 C C . TYR A 1 136 ? -7.945 -2.707 9.861 1.00 80.19 136 TYR A C 1
ATOM 1051 O O . TYR A 1 136 ? -6.847 -3.208 9.667 1.00 80.19 136 TYR A O 1
ATOM 1059 N N . LEU A 1 137 ? -8.515 -1.878 8.993 1.00 81.31 137 LEU A N 1
ATOM 1060 C CA . LEU A 1 137 ? -8.050 -1.715 7.620 1.00 81.31 137 LEU A CA 1
ATOM 1061 C C . LEU A 1 137 ? -7.648 -0.268 7.337 1.00 81.31 137 LEU A C 1
ATOM 1063 O O . LEU A 1 137 ? -8.217 0.683 7.883 1.00 81.31 137 LEU A O 1
ATOM 1067 N N . ILE A 1 138 ? -6.672 -0.109 6.445 1.00 80.56 138 ILE A N 1
ATOM 1068 C CA . ILE A 1 138 ? -6.258 1.183 5.904 1.00 80.56 138 ILE A CA 1
ATOM 1069 C C . ILE A 1 138 ? -6.340 1.177 4.377 1.00 80.56 138 ILE A C 1
ATOM 1071 O O . ILE A 1 138 ? -5.956 0.220 3.712 1.00 80.56 138 ILE A O 1
ATOM 1075 N N . ASP A 1 139 ? -6.816 2.279 3.819 1.00 79.31 139 ASP A N 1
ATOM 1076 C CA . ASP A 1 139 ? -6.778 2.593 2.395 1.00 79.31 139 ASP A CA 1
ATOM 1077 C C . ASP A 1 139 ? -5.760 3.709 2.136 1.00 79.31 139 ASP A C 1
ATOM 1079 O O . ASP A 1 139 ? -5.578 4.567 2.995 1.00 79.31 139 ASP A O 1
ATOM 1083 N N . GLY A 1 140 ? -5.091 3.708 0.979 1.00 62.72 140 GLY A N 1
ATOM 1084 C CA . GLY A 1 140 ? -3.984 4.638 0.687 1.00 62.72 140 GLY A CA 1
ATOM 1085 C C . GLY A 1 140 ? -2.800 4.055 -0.099 1.00 62.72 140 GLY A C 1
ATOM 1086 O O . GLY A 1 140 ? -1.759 4.692 -0.177 1.00 62.72 140 GLY A O 1
ATOM 1087 N N . GLY A 1 141 ? -2.942 2.860 -0.690 1.00 53.28 141 GLY A N 1
ATOM 1088 C CA . GLY A 1 141 ? -2.066 2.381 -1.769 1.00 53.28 141 GLY A CA 1
ATOM 1089 C C . GLY A 1 141 ? -0.840 1.539 -1.380 1.00 53.28 141 GLY A C 1
ATOM 1090 O O . GLY A 1 141 ? 0.270 2.052 -1.300 1.00 53.28 141 GLY A O 1
ATOM 1091 N N . ALA A 1 142 ? -1.026 0.213 -1.332 1.00 38.06 142 ALA A N 1
ATOM 1092 C CA . ALA A 1 142 ? -0.008 -0.797 -1.678 1.00 38.06 142 ALA A CA 1
ATOM 1093 C C . ALA A 1 142 ? -0.610 -2.081 -2.309 1.00 38.06 142 ALA A C 1
ATOM 1095 O O . ALA A 1 142 ? 0.063 -3.102 -2.399 1.00 38.06 142 ALA A O 1
ATOM 1096 N N . ASN A 1 143 ? -1.863 -2.046 -2.783 1.00 38.38 143 ASN A N 1
ATOM 1097 C CA . ASN A 1 143 ? -2.541 -3.232 -3.318 1.00 38.38 143 ASN A CA 1
ATOM 1098 C C . ASN A 1 143 ? -2.431 -3.315 -4.855 1.00 38.38 143 ASN A C 1
ATOM 1100 O O . ASN A 1 143 ? -3.126 -2.596 -5.569 1.00 38.38 143 ASN A O 1
ATOM 1104 N N . GLY A 1 144 ? -1.518 -4.184 -5.316 1.00 29.59 144 GLY A N 1
ATOM 1105 C CA . GLY A 1 144 ? -1.585 -5.048 -6.514 1.00 29.59 144 GLY A CA 1
ATOM 1106 C C . GLY A 1 144 ? -1.902 -4.443 -7.892 1.00 29.59 144 GLY A C 1
ATOM 1107 O O . GLY A 1 144 ? -3.026 -4.038 -8.166 1.00 29.59 144 GLY A O 1
ATOM 1108 N N . GLY A 1 145 ? -0.931 -4.479 -8.814 1.00 25.53 145 GLY A N 1
ATOM 1109 C CA . GLY A 1 145 ? -1.113 -4.137 -10.232 1.00 25.53 145 GLY A CA 1
ATOM 1110 C C . GLY A 1 145 ? -1.737 -5.269 -11.063 1.00 25.53 145 GLY A C 1
ATOM 1111 O O . GLY A 1 145 ? -1.375 -6.431 -10.908 1.00 25.53 145 GLY A O 1
ATOM 1112 N N . TYR A 1 146 ? -2.654 -4.910 -11.967 1.00 27.55 146 TYR A N 1
ATOM 1113 C CA . TYR A 1 146 ? -3.287 -5.800 -12.949 1.00 27.55 146 TYR A CA 1
ATOM 1114 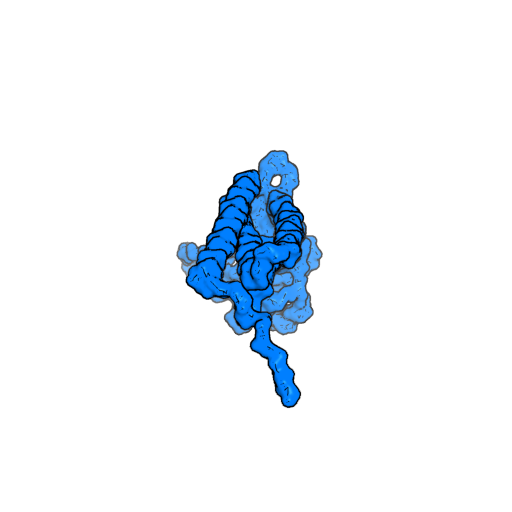C C . TYR A 1 146 ? -2.521 -5.733 -14.284 1.00 27.55 146 TYR A C 1
ATOM 1116 O O . TYR A 1 146 ? -2.210 -4.636 -14.752 1.00 27.55 146 TYR A O 1
ATOM 1124 N N . LEU A 1 147 ? -2.245 -6.880 -14.913 1.00 28.55 147 LEU A N 1
ATOM 1125 C CA . LEU A 1 147 ? -1.697 -6.976 -16.273 1.00 28.55 147 LEU A CA 1
ATOM 1126 C C . LEU A 1 147 ? -2.673 -7.778 -17.143 1.00 28.55 147 LEU A C 1
ATOM 1128 O O . LEU A 1 147 ? -2.913 -8.953 -16.876 1.00 28.55 147 LEU A O 1
ATOM 1132 N N . THR A 1 148 ? -3.217 -7.157 -18.190 1.00 30.62 148 THR A N 1
ATOM 1133 C CA . THR A 1 148 ? -3.918 -7.845 -19.285 1.00 30.62 148 THR A CA 1
ATOM 1134 C C . THR A 1 148 ? -3.079 -7.780 -20.555 1.00 30.62 148 THR A C 1
ATOM 1136 O O . THR A 1 148 ? -2.383 -6.798 -20.813 1.00 30.62 148 THR A O 1
ATOM 1139 N N . GLY A 1 149 ? -3.072 -8.899 -21.275 1.00 34.22 149 GLY A N 1
ATOM 1140 C CA . GLY A 1 149 ? -2.029 -9.266 -22.217 1.00 34.22 149 GLY A CA 1
ATOM 1141 C C . GLY A 1 149 ? -2.162 -8.772 -23.656 1.00 34.22 149 GLY A C 1
ATOM 1142 O O . GLY A 1 149 ? -3.088 -8.069 -24.050 1.00 34.22 149 GLY A O 1
ATOM 1143 N N . ASP A 1 150 ? -1.178 -9.289 -24.387 1.00 38.12 150 ASP A N 1
ATOM 1144 C CA . ASP A 1 150 ? -1.055 -9.514 -25.822 1.00 38.12 150 ASP A CA 1
ATOM 1145 C C . ASP A 1 150 ? -0.503 -8.396 -26.730 1.00 38.12 150 ASP A C 1
ATOM 1147 O O . ASP A 1 150 ? -1.025 -7.294 -26.871 1.00 38.12 150 ASP A O 1
ATOM 1151 N N . ASN A 1 151 ? 0.592 -8.787 -27.405 1.00 36.50 151 ASN A N 1
ATOM 1152 C CA . ASN A 1 151 ? 1.276 -8.186 -28.561 1.00 36.50 151 ASN A CA 1
ATOM 1153 C C . ASN A 1 151 ? 2.257 -7.026 -28.362 1.00 36.50 151 ASN A C 1
ATOM 1155 O O . ASN A 1 151 ? 2.576 -6.317 -29.314 1.00 36.50 151 ASN A O 1
ATOM 1159 N N . ALA A 1 152 ? 2.844 -6.887 -27.177 1.00 40.97 152 ALA A N 1
ATOM 1160 C CA . ALA A 1 152 ? 3.708 -5.750 -26.894 1.00 40.97 152 ALA A CA 1
ATOM 1161 C C . ALA A 1 152 ? 5.194 -6.063 -26.643 1.00 40.97 152 ALA A C 1
ATOM 1163 O O . ALA A 1 152 ? 5.839 -5.154 -26.197 1.00 40.97 152 ALA A O 1
ATOM 1164 N N . SER A 1 153 ? 5.814 -7.212 -26.943 1.00 47.69 153 SER A N 1
ATOM 1165 C CA . SER A 1 153 ? 7.158 -7.596 -26.402 1.00 47.69 153 SER A CA 1
ATOM 1166 C C . SER A 1 153 ? 8.242 -6.493 -26.227 1.00 47.69 153 SER A C 1
ATOM 1168 O O . SER A 1 153 ? 8.938 -6.488 -25.213 1.00 47.69 153 SER A O 1
ATOM 1170 N N . ILE A 1 154 ? 8.374 -5.513 -27.131 1.00 42.81 154 ILE A N 1
ATOM 1171 C CA . ILE A 1 154 ? 9.260 -4.334 -26.980 1.00 42.81 154 ILE A CA 1
ATOM 1172 C C . ILE A 1 154 ? 8.635 -3.236 -26.086 1.00 42.81 154 ILE A C 1
ATOM 1174 O O . ILE A 1 154 ? 9.271 -2.741 -25.152 1.00 42.81 154 ILE A O 1
ATOM 1178 N N . ILE A 1 155 ? 7.369 -2.886 -26.335 1.00 43.44 155 ILE A N 1
ATOM 1179 C CA . ILE A 1 155 ? 6.584 -1.908 -25.561 1.00 43.44 155 ILE A CA 1
ATOM 1180 C C . ILE A 1 155 ? 6.213 -2.449 -24.178 1.00 43.44 155 ILE A C 1
ATOM 1182 O O . ILE A 1 155 ? 6.166 -1.674 -23.244 1.00 43.44 155 ILE A O 1
ATOM 1186 N N . SER A 1 156 ? 6.019 -3.754 -24.010 1.00 46.69 156 SER A N 1
ATOM 1187 C CA . SER A 1 156 ? 5.733 -4.469 -22.776 1.00 46.69 156 SER A CA 1
ATOM 1188 C C . SER A 1 156 ? 6.991 -4.638 -21.960 1.00 46.69 156 SER A C 1
ATOM 1190 O O . SER A 1 156 ? 6.878 -4.666 -20.756 1.00 46.69 156 SER A O 1
ATOM 1192 N N . THR A 1 157 ? 8.185 -4.713 -22.555 1.00 48.53 157 THR A N 1
ATOM 1193 C CA . THR A 1 157 ? 9.434 -4.736 -21.775 1.00 48.53 157 THR A CA 1
ATOM 1194 C C . THR A 1 157 ? 9.754 -3.343 -21.233 1.00 48.53 157 THR A C 1
ATOM 1196 O O . THR A 1 157 ? 10.056 -3.203 -20.050 1.00 48.53 157 THR A O 1
ATOM 1199 N N . LEU A 1 158 ? 9.596 -2.288 -22.049 1.00 47.72 158 LEU A N 1
ATOM 1200 C CA . LEU A 1 158 ? 9.665 -0.905 -21.553 1.00 47.72 158 LEU A CA 1
ATOM 1201 C C . LEU A 1 158 ? 8.515 -0.584 -20.613 1.00 47.72 158 LEU A C 1
ATOM 1203 O O . LEU A 1 158 ? 8.743 0.090 -19.620 1.00 47.72 158 LEU A O 1
ATOM 1207 N N . ALA A 1 159 ? 7.305 -1.070 -20.892 1.00 46.81 159 ALA A N 1
ATOM 1208 C CA . ALA A 1 159 ? 6.168 -0.914 -20.006 1.00 46.81 159 ALA A CA 1
ATOM 1209 C C . ALA A 1 159 ? 6.398 -1.703 -18.729 1.00 46.81 159 ALA A C 1
ATOM 1211 O O . ALA A 1 159 ? 6.166 -1.125 -17.700 1.00 46.81 159 ALA A O 1
ATOM 1212 N N . LEU A 1 160 ? 6.922 -2.925 -18.711 1.00 46.16 160 LEU A N 1
ATOM 1213 C CA . LEU A 1 160 ? 7.251 -3.640 -17.474 1.00 46.16 160 LEU A CA 1
ATOM 1214 C C . LEU A 1 160 ? 8.324 -2.881 -16.689 1.00 46.16 160 LEU A C 1
ATOM 1216 O O . LEU A 1 160 ? 8.087 -2.568 -15.536 1.00 46.16 160 LEU A O 1
ATOM 1220 N N . ALA A 1 161 ? 9.411 -2.416 -17.312 1.00 51.25 161 ALA A N 1
ATOM 1221 C CA . ALA A 1 161 ? 10.389 -1.556 -16.631 1.00 51.25 161 ALA A CA 1
ATOM 1222 C C . ALA A 1 161 ? 9.778 -0.221 -16.136 1.00 51.25 161 ALA A C 1
ATOM 1224 O O . ALA A 1 161 ? 10.123 0.303 -15.073 1.00 51.25 161 ALA A O 1
ATOM 1225 N N . TYR A 1 162 ? 8.834 0.351 -16.885 1.00 47.94 162 TYR A N 1
ATOM 1226 C CA . TYR A 1 162 ? 8.145 1.607 -16.569 1.00 47.94 162 TYR A CA 1
ATOM 1227 C C . TYR A 1 162 ? 6.990 1.437 -15.564 1.00 47.94 162 TYR A C 1
ATOM 1229 O O . TYR A 1 162 ? 6.684 2.371 -14.825 1.00 47.94 162 TYR A O 1
ATOM 1237 N N . THR A 1 163 ? 6.364 0.263 -15.517 1.00 43.72 163 THR A N 1
ATOM 1238 C CA . THR A 1 163 ? 5.198 -0.102 -14.697 1.00 43.72 163 THR A CA 1
ATOM 1239 C C . THR A 1 163 ? 5.673 -0.722 -13.389 1.00 43.72 163 THR A C 1
ATOM 1241 O O . THR A 1 163 ? 5.138 -0.344 -12.355 1.00 43.72 163 THR A O 1
ATOM 1244 N N . ASP A 1 164 ? 6.758 -1.506 -13.391 1.00 49.47 164 ASP A N 1
ATOM 1245 C CA . ASP A 1 164 ? 7.455 -1.938 -12.172 1.00 49.47 164 ASP A CA 1
ATOM 1246 C C . ASP A 1 164 ? 8.133 -0.763 -11.455 1.00 49.47 164 ASP A C 1
ATOM 1248 O O . ASP A 1 164 ? 8.096 -0.647 -10.232 1.00 49.47 164 ASP A O 1
ATOM 1252 N N . SER A 1 165 ? 8.651 0.220 -12.201 1.00 46.00 165 SER A N 1
ATOM 1253 C CA . SER A 1 165 ? 9.078 1.492 -11.595 1.00 46.00 165 SER A CA 1
ATOM 1254 C C . SER A 1 165 ? 7.919 2.411 -11.180 1.00 46.00 165 SER A C 1
ATOM 1256 O O . SER A 1 165 ? 8.164 3.422 -10.524 1.00 46.00 165 SER A O 1
ATOM 1258 N N . LYS A 1 166 ? 6.667 2.090 -11.538 1.00 42.44 166 LYS A N 1
ATOM 1259 C CA . LYS A 1 166 ? 5.458 2.716 -10.972 1.00 42.44 166 LYS A CA 1
ATOM 1260 C C . LYS A 1 166 ? 4.911 1.942 -9.768 1.00 42.44 166 LYS A C 1
ATOM 1262 O O . LYS A 1 166 ? 4.270 2.568 -8.929 1.00 42.44 166 LYS A O 1
ATOM 1267 N N . THR A 1 167 ? 5.146 0.634 -9.651 1.00 44.41 167 THR A N 1
ATOM 1268 C CA . THR A 1 167 ? 4.764 -0.162 -8.468 1.00 44.41 167 THR A CA 1
ATOM 1269 C C . THR A 1 167 ? 5.785 -0.059 -7.340 1.00 44.41 167 THR A C 1
ATOM 1271 O O . THR A 1 167 ? 5.374 -0.090 -6.185 1.00 44.41 167 THR A O 1
ATOM 1274 N N . PHE A 1 168 ? 7.078 0.135 -7.630 1.00 46.03 168 PHE A N 1
ATOM 1275 C CA . PHE A 1 168 ? 8.126 0.078 -6.604 1.00 46.03 168 PHE A CA 1
ATOM 1276 C C . PHE A 1 168 ? 8.019 1.171 -5.531 1.00 46.03 168 PHE A C 1
ATOM 1278 O O . PHE A 1 168 ? 8.253 0.876 -4.368 1.00 46.03 168 PHE A O 1
ATOM 1285 N N . LEU A 1 169 ? 7.613 2.401 -5.870 1.00 51.34 169 LEU A N 1
ATOM 1286 C CA . LEU A 1 169 ? 7.309 3.464 -4.898 1.00 51.34 169 LEU A CA 1
ATOM 1287 C C . LEU A 1 169 ? 6.250 4.403 -5.494 1.00 51.34 169 LEU A C 1
ATOM 1289 O O . LEU A 1 169 ? 6.539 5.547 -5.849 1.00 51.34 169 LEU A O 1
ATOM 1293 N N . ARG A 1 170 ? 5.022 3.886 -5.662 1.00 47.38 170 ARG A N 1
ATOM 1294 C CA . ARG A 1 170 ? 3.883 4.603 -6.275 1.00 47.38 170 ARG A CA 1
ATOM 1295 C C . ARG A 1 170 ? 3.602 5.958 -5.615 1.00 47.38 170 ARG A C 1
ATOM 1297 O O . ARG A 1 170 ? 3.048 6.850 -6.252 1.00 47.38 170 ARG A O 1
ATOM 1304 N N . GLU A 1 171 ? 4.030 6.115 -4.365 1.00 50.97 171 GLU A N 1
ATOM 1305 C CA . GLU A 1 171 ? 3.917 7.335 -3.583 1.00 50.97 171 GLU A CA 1
ATOM 1306 C C . GLU A 1 171 ? 5.228 7.600 -2.835 1.00 50.97 171 GLU A C 1
ATOM 1308 O O . GLU A 1 171 ? 5.914 6.675 -2.394 1.00 50.97 171 GLU A O 1
ATOM 1313 N N . LYS A 1 172 ? 5.584 8.884 -2.707 1.00 50.84 172 LYS A N 1
ATOM 1314 C CA . LYS A 1 172 ? 6.711 9.353 -1.893 1.00 50.84 172 LYS A CA 1
ATOM 1315 C C . LYS A 1 172 ? 6.613 8.674 -0.514 1.00 50.84 172 LYS A C 1
ATOM 1317 O O . LYS A 1 172 ? 5.628 8.943 0.174 1.00 50.84 172 LYS A O 1
ATOM 1322 N N . PRO A 1 173 ? 7.580 7.833 -0.093 1.00 50.50 173 PRO A N 1
ATOM 1323 C CA . PRO A 1 173 ? 7.503 7.177 1.205 1.00 50.50 173 PRO A CA 1
ATOM 1324 C C . PRO A 1 173 ? 7.449 8.259 2.281 1.00 50.50 173 PRO A C 1
ATOM 1326 O O . PRO A 1 173 ? 8.363 9.069 2.437 1.00 50.50 173 PRO A O 1
ATOM 1329 N N . TRP A 1 174 ? 6.301 8.326 2.941 1.00 51.50 174 TRP A N 1
ATOM 1330 C CA . TRP A 1 174 ? 5.946 9.363 3.903 1.00 51.50 174 TRP A CA 1
ATOM 1331 C C . TRP A 1 174 ? 6.372 8.992 5.329 1.00 51.50 174 TRP A C 1
ATOM 1333 O O . TRP A 1 174 ? 6.482 9.858 6.186 1.00 51.50 174 TRP A O 1
ATOM 1343 N N . PHE A 1 175 ? 6.651 7.708 5.555 1.00 45.84 175 PHE A N 1
ATOM 1344 C CA . PHE A 1 175 ? 6.900 7.096 6.859 1.00 45.84 175 PHE A CA 1
ATOM 1345 C C . PHE A 1 175 ? 8.390 6.940 7.202 1.00 45.84 175 PHE A C 1
ATOM 1347 O O . PHE A 1 175 ? 8.718 6.443 8.274 1.00 45.84 175 PHE A O 1
ATOM 1354 N N . SER A 1 176 ? 9.311 7.310 6.300 1.00 57.16 176 SER A N 1
ATOM 1355 C CA . SER A 1 176 ? 10.753 7.215 6.560 1.00 57.16 176 SER A CA 1
ATOM 1356 C C . SER A 1 176 ? 11.575 8.178 5.702 1.00 57.16 176 SER A C 1
ATOM 1358 O O . SER A 1 176 ? 11.502 8.160 4.468 1.00 57.16 176 SER A O 1
ATOM 1360 N N . LYS A 1 177 ? 12.428 8.979 6.356 1.00 56.22 177 LYS A N 1
ATOM 1361 C CA . LYS A 1 177 ? 13.406 9.853 5.686 1.00 56.22 177 LYS A CA 1
ATOM 1362 C C . LYS A 1 177 ? 14.458 9.053 4.904 1.00 56.22 177 LYS A C 1
ATOM 1364 O O . LYS A 1 177 ? 14.805 9.446 3.793 1.00 56.22 177 LYS A O 1
ATOM 1369 N N . SER A 1 178 ? 14.911 7.906 5.418 1.00 53.56 178 SER A N 1
ATOM 1370 C CA . SER A 1 178 ? 15.895 7.060 4.720 1.00 53.56 178 SER A CA 1
ATOM 1371 C C . SER A 1 178 ? 15.305 6.423 3.457 1.00 53.56 178 SER A C 1
ATOM 1373 O O . SER A 1 178 ? 15.958 6.382 2.413 1.00 53.56 178 SER A O 1
ATOM 1375 N N . LEU A 1 179 ? 14.032 6.014 3.490 1.00 53.78 179 LEU A N 1
ATOM 1376 C CA . LEU A 1 179 ? 13.317 5.564 2.293 1.00 53.78 179 LEU A CA 1
ATOM 1377 C C . LEU A 1 179 ? 13.015 6.719 1.331 1.00 53.78 179 LEU A C 1
ATOM 1379 O O . LEU A 1 179 ? 12.989 6.506 0.121 1.00 53.78 179 LEU A O 1
ATOM 1383 N N . LEU A 1 180 ? 12.844 7.946 1.832 1.00 57.16 180 LEU A N 1
ATOM 1384 C CA . LEU A 1 180 ? 12.698 9.141 1.000 1.00 57.16 180 LEU A CA 1
ATOM 1385 C C . LEU A 1 180 ? 13.988 9.487 0.241 1.00 57.16 180 LEU A C 1
ATOM 1387 O O . LEU A 1 180 ? 13.924 9.901 -0.919 1.00 57.16 180 LEU A O 1
ATOM 1391 N N . GLU A 1 181 ? 15.155 9.310 0.858 1.00 57.19 181 GLU A N 1
ATOM 1392 C CA . GLU A 1 181 ? 16.446 9.444 0.174 1.00 57.19 181 GLU A CA 1
ATOM 1393 C C . GLU A 1 181 ? 16.641 8.344 -0.872 1.00 57.19 181 GLU A C 1
ATOM 1395 O O . GLU A 1 181 ? 16.985 8.651 -2.017 1.00 57.19 181 GLU A O 1
ATOM 1400 N N . LYS A 1 182 ? 16.299 7.091 -0.536 1.00 57.28 182 LYS A N 1
ATOM 1401 C CA . LYS A 1 182 ? 16.261 5.978 -1.501 1.00 57.28 182 LYS A CA 1
ATOM 1402 C C . LYS A 1 182 ? 15.303 6.256 -2.667 1.00 57.28 182 LYS A C 1
ATOM 1404 O O . LYS A 1 182 ? 15.660 6.004 -3.815 1.00 57.28 182 LYS A O 1
ATOM 1409 N N . TYR A 1 183 ? 14.133 6.843 -2.404 1.00 56.78 183 TYR A N 1
ATOM 1410 C CA . TYR A 1 183 ? 13.161 7.266 -3.419 1.00 56.78 183 TYR A CA 1
ATOM 1411 C C . TYR A 1 183 ? 13.728 8.347 -4.346 1.00 56.78 183 TYR A C 1
ATOM 1413 O O . TYR A 1 183 ? 13.689 8.196 -5.565 1.00 56.78 183 TYR A O 1
ATOM 1421 N N . LYS A 1 184 ? 14.301 9.430 -3.797 1.00 60.62 184 LYS A N 1
ATOM 1422 C CA . LYS A 1 184 ? 14.911 10.507 -4.601 1.00 60.62 184 LYS A CA 1
ATOM 1423 C C . LYS A 1 184 ? 16.045 9.973 -5.478 1.00 60.62 184 LYS A C 1
ATOM 1425 O O . LYS A 1 184 ? 16.101 10.301 -6.662 1.00 60.62 184 LYS A O 1
ATOM 1430 N N . PHE A 1 185 ? 16.902 9.124 -4.913 1.00 56.38 185 PHE A N 1
ATOM 1431 C CA . PHE A 1 185 ? 17.984 8.470 -5.644 1.00 56.38 185 PHE A CA 1
ATOM 1432 C C . PHE A 1 185 ? 17.449 7.556 -6.754 1.00 56.38 185 PHE A C 1
ATOM 1434 O O . PHE A 1 185 ? 17.920 7.643 -7.884 1.00 56.38 185 PHE A O 1
ATOM 1441 N N . SER A 1 186 ? 16.413 6.759 -6.470 1.00 59.78 186 SER A N 1
ATOM 1442 C CA . SER A 1 186 ? 15.735 5.895 -7.447 1.00 59.78 186 SER A CA 1
ATOM 1443 C C . SER A 1 186 ? 15.123 6.680 -8.612 1.00 59.78 186 SER A C 1
ATOM 1445 O O . SER A 1 186 ? 15.182 6.240 -9.759 1.00 59.78 186 SER A O 1
ATOM 1447 N N . GLN A 1 187 ? 14.536 7.852 -8.354 1.00 62.38 187 GLN A N 1
ATOM 1448 C CA . GLN A 1 187 ? 13.974 8.685 -9.419 1.00 62.38 187 GLN A CA 1
ATOM 1449 C C . GLN A 1 187 ? 15.075 9.242 -10.328 1.00 62.38 187 GLN A C 1
ATOM 1451 O O . GLN A 1 187 ? 14.941 9.196 -11.549 1.00 62.38 187 GLN A O 1
ATOM 1456 N N . VAL A 1 188 ? 16.181 9.722 -9.752 1.00 61.62 188 VAL A N 1
ATOM 1457 C CA . VAL A 1 188 ? 17.322 10.238 -10.524 1.00 61.62 188 VAL A CA 1
ATOM 1458 C C . VAL A 1 188 ? 18.004 9.117 -11.315 1.00 61.62 188 VAL A C 1
ATOM 1460 O O . VAL A 1 188 ? 18.247 9.276 -12.512 1.00 61.62 188 VAL A O 1
ATOM 1463 N N . SER A 1 189 ? 18.248 7.958 -10.697 1.00 61.22 189 SER A N 1
ATOM 1464 C CA . SER A 1 189 ? 18.879 6.812 -11.362 1.00 61.22 189 SER A CA 1
ATOM 1465 C C . SER A 1 189 ? 18.021 6.248 -12.498 1.00 61.22 189 SER A C 1
ATOM 1467 O O . SER A 1 189 ? 18.570 5.847 -13.524 1.00 61.22 189 SER A O 1
ATOM 1469 N N . LYS A 1 190 ? 16.685 6.301 -12.386 1.00 64.50 190 LYS A N 1
ATOM 1470 C CA . LYS A 1 190 ? 15.760 5.930 -13.469 1.00 64.50 190 LYS A CA 1
ATOM 1471 C C . LYS A 1 190 ? 15.957 6.794 -14.711 1.00 64.50 190 LYS A C 1
ATOM 1473 O O . LYS A 1 190 ? 16.071 6.251 -15.809 1.00 64.50 190 LYS A O 1
ATOM 1478 N N . TYR A 1 191 ? 15.998 8.118 -14.551 1.00 64.19 191 TYR A N 1
ATOM 1479 C CA . TYR A 1 191 ? 16.180 9.030 -15.686 1.00 64.19 191 TYR A CA 1
ATOM 1480 C C . TYR A 1 191 ? 17.575 8.907 -16.299 1.00 64.19 191 TYR A C 1
ATOM 1482 O O . TYR A 1 191 ? 17.697 8.907 -17.522 1.00 64.19 191 TYR A O 1
ATOM 1490 N N . ILE A 1 192 ? 18.609 8.723 -15.471 1.00 65.31 192 ILE A N 1
ATOM 1491 C CA . ILE A 1 192 ? 19.974 8.457 -15.946 1.00 65.31 192 ILE A CA 1
ATOM 1492 C C . ILE A 1 192 ? 20.023 7.140 -16.732 1.00 65.31 192 ILE A C 1
ATOM 1494 O O . ILE A 1 192 ? 20.553 7.108 -17.841 1.00 65.31 192 ILE A O 1
ATOM 1498 N N . GLY A 1 193 ? 19.429 6.066 -16.204 1.00 70.62 193 GLY A N 1
ATOM 1499 C CA . GLY A 1 193 ? 19.399 4.758 -16.858 1.00 70.62 193 GLY A CA 1
ATOM 1500 C C . GLY A 1 193 ? 18.615 4.768 -18.172 1.00 70.62 193 GLY A C 1
ATOM 1501 O O . GLY A 1 193 ? 19.078 4.211 -19.165 1.00 70.62 193 GLY A O 1
ATOM 1502 N N . LEU A 1 194 ? 17.463 5.446 -18.209 1.00 70.00 194 LEU A N 1
ATOM 1503 C CA . LEU A 1 194 ? 16.674 5.598 -19.434 1.00 70.00 194 LEU A CA 1
ATOM 1504 C C . LEU A 1 194 ? 17.415 6.445 -20.478 1.00 70.00 194 LEU A C 1
ATOM 1506 O O . LEU A 1 194 ? 17.433 6.085 -21.652 1.00 70.00 194 LEU A O 1
ATOM 1510 N N . GLY A 1 195 ? 18.062 7.536 -20.058 1.00 68.69 195 GLY A N 1
ATOM 1511 C CA . GLY A 1 195 ? 18.902 8.352 -20.936 1.00 68.69 195 GLY A CA 1
ATOM 1512 C C . GLY A 1 195 ? 20.065 7.551 -21.526 1.00 68.69 195 GLY A C 1
ATOM 1513 O O . GLY A 1 195 ? 20.289 7.594 -22.733 1.00 68.69 195 GLY A O 1
ATOM 1514 N N . GLY A 1 196 ? 20.748 6.755 -20.698 1.00 73.88 196 GLY A N 1
ATOM 1515 C CA . GLY A 1 196 ? 21.810 5.849 -21.138 1.00 73.88 196 GLY A CA 1
ATOM 1516 C C . GLY A 1 196 ? 21.323 4.802 -22.144 1.00 73.88 196 GLY A C 1
ATOM 1517 O O . GLY A 1 196 ? 21.979 4.589 -23.163 1.00 73.88 196 GLY A O 1
ATOM 1518 N N . LEU A 1 197 ? 20.147 4.208 -21.910 1.00 79.69 197 LEU A N 1
ATOM 1519 C CA . LEU A 1 197 ? 19.522 3.282 -22.857 1.00 79.69 197 LEU A CA 1
ATOM 1520 C C . LEU A 1 197 ? 19.233 3.975 -24.193 1.00 79.69 197 LEU A C 1
ATOM 1522 O O . LEU A 1 197 ? 19.636 3.468 -25.233 1.00 79.69 197 LEU A O 1
ATOM 1526 N N . LEU A 1 198 ? 18.586 5.144 -24.184 1.00 75.75 198 LEU A N 1
ATOM 1527 C CA . LEU A 1 198 ? 18.248 5.873 -25.412 1.00 75.75 198 LEU A CA 1
ATOM 1528 C C . LEU A 1 198 ? 19.492 6.244 -26.230 1.00 75.75 198 LEU A C 1
ATOM 1530 O O . LEU A 1 198 ? 19.490 6.075 -27.448 1.00 75.75 198 LEU A O 1
ATOM 1534 N N . LEU A 1 199 ? 20.567 6.685 -25.568 1.00 77.19 199 LEU A N 1
ATOM 1535 C CA . LEU A 1 199 ? 21.851 6.954 -26.221 1.00 77.19 199 LEU A CA 1
ATOM 1536 C C . LEU A 1 199 ? 22.456 5.686 -26.832 1.00 77.19 199 LEU A C 1
ATOM 1538 O O . LEU A 1 199 ? 22.947 5.719 -27.958 1.00 77.19 199 LEU A O 1
ATOM 1542 N N . ASN A 1 200 ? 22.395 4.561 -26.117 1.00 81.06 200 ASN A N 1
ATOM 1543 C CA . ASN A 1 200 ? 22.902 3.285 -26.610 1.00 81.06 200 ASN A CA 1
ATOM 1544 C C . ASN A 1 200 ? 22.099 2.774 -27.821 1.00 81.06 200 ASN A C 1
ATOM 1546 O O . ASN A 1 200 ? 22.685 2.358 -28.818 1.00 81.06 200 ASN A O 1
ATOM 1550 N N . LEU A 1 201 ? 20.768 2.887 -27.787 1.00 81.50 201 LEU A N 1
ATOM 1551 C CA . LEU A 1 201 ? 19.905 2.528 -28.915 1.00 81.50 201 LEU A CA 1
ATOM 1552 C C . LEU A 1 201 ? 20.161 3.423 -30.136 1.00 81.50 201 LEU A C 1
ATOM 1554 O O . LEU A 1 201 ? 20.242 2.917 -31.256 1.00 81.50 201 LEU A O 1
ATOM 1558 N N . ALA A 1 202 ? 20.347 4.732 -29.929 1.00 79.62 202 ALA A N 1
ATOM 1559 C CA . ALA A 1 202 ? 20.723 5.658 -30.996 1.00 79.62 202 ALA A CA 1
ATOM 1560 C C . ALA A 1 202 ? 22.089 5.296 -31.601 1.00 79.62 202 ALA A C 1
ATOM 1562 O O . ALA A 1 202 ? 22.234 5.270 -32.823 1.00 79.62 202 ALA A O 1
ATOM 1563 N N . TYR A 1 203 ? 23.058 4.932 -30.756 1.00 86.00 203 TYR A N 1
ATOM 1564 C CA . TYR A 1 203 ? 24.377 4.472 -31.186 1.00 86.00 203 TYR A CA 1
ATOM 1565 C C . TYR A 1 203 ? 24.309 3.188 -32.033 1.00 86.00 203 TYR A C 1
ATOM 1567 O O . TYR A 1 203 ? 24.937 3.114 -33.091 1.00 86.00 203 TYR A O 1
ATOM 1575 N N . ILE A 1 204 ? 23.500 2.199 -31.627 1.00 82.38 204 ILE A N 1
ATOM 1576 C CA . ILE A 1 204 ? 23.263 0.966 -32.404 1.00 82.38 204 ILE A CA 1
ATOM 1577 C C . ILE A 1 204 ? 22.602 1.291 -33.749 1.00 82.38 204 ILE A C 1
ATOM 1579 O O . ILE A 1 204 ? 22.981 0.734 -34.782 1.00 82.38 204 ILE A O 1
ATOM 1583 N N . ALA A 1 205 ? 21.629 2.206 -33.762 1.00 76.00 205 ALA A N 1
ATOM 1584 C CA . ALA A 1 205 ? 20.951 2.613 -34.988 1.00 76.00 205 ALA A CA 1
ATOM 1585 C C . ALA A 1 205 ? 21.921 3.273 -35.986 1.00 76.00 205 ALA A C 1
ATOM 1587 O O . ALA A 1 205 ? 21.858 2.964 -37.180 1.00 76.00 205 ALA A O 1
ATOM 1588 N N . SER A 1 206 ? 22.855 4.098 -35.492 1.00 82.56 206 SER A N 1
ATOM 1589 C CA . SER A 1 206 ? 23.866 4.806 -36.295 1.00 82.56 206 SER A CA 1
ATOM 1590 C C . SER A 1 206 ? 25.059 3.958 -36.749 1.00 82.56 206 SER A C 1
ATOM 1592 O O . SER A 1 206 ? 25.920 4.459 -37.462 1.00 82.56 206 SER A O 1
ATOM 1594 N N . LYS A 1 207 ? 25.156 2.692 -36.329 1.00 84.56 207 LYS A N 1
ATOM 1595 C CA . LYS A 1 207 ? 26.274 1.817 -36.704 1.00 84.56 207 LYS A CA 1
ATOM 1596 C C . LYS A 1 207 ? 26.090 1.235 -38.107 1.00 84.56 207 LYS A C 1
ATOM 1598 O O . LYS A 1 207 ? 25.161 0.461 -38.333 1.00 84.56 207 LYS A O 1
ATOM 1603 N N . ASP A 1 208 ? 26.969 1.574 -39.045 1.00 81.50 208 ASP A N 1
ATOM 1604 C CA . ASP A 1 208 ? 26.882 1.109 -40.442 1.00 81.50 208 ASP A CA 1
ATOM 1605 C C . ASP A 1 208 ? 27.442 -0.308 -40.663 1.00 81.50 208 ASP A C 1
ATOM 1607 O O . ASP A 1 208 ? 27.161 -0.949 -41.674 1.00 81.50 208 ASP A O 1
ATOM 1611 N N . ASP A 1 209 ? 28.208 -0.831 -39.705 1.00 80.12 209 ASP A N 1
ATOM 1612 C CA . ASP A 1 209 ? 28.820 -2.165 -39.727 1.00 80.12 209 ASP A CA 1
ATOM 1613 C C . ASP A 1 209 ? 27.836 -3.302 -39.397 1.00 80.12 209 ASP A C 1
ATOM 1615 O O . ASP A 1 209 ? 28.121 -4.475 -39.658 1.00 80.12 209 ASP A O 1
ATOM 1619 N N . LEU A 1 210 ? 26.670 -2.968 -38.837 1.00 80.31 210 LEU A N 1
ATOM 1620 C CA . LEU A 1 210 ? 25.653 -3.926 -38.416 1.00 80.31 210 LEU A CA 1
ATOM 1621 C C . LEU A 1 210 ? 24.561 -4.092 -39.475 1.00 80.31 210 LEU A C 1
ATOM 1623 O O . LEU A 1 210 ? 23.945 -3.127 -39.928 1.00 80.31 210 LEU A O 1
ATOM 1627 N N . SER A 1 211 ? 24.240 -5.344 -39.800 1.00 79.06 211 SER A N 1
ATOM 1628 C CA . SER A 1 211 ? 23.047 -5.656 -40.594 1.00 79.06 211 SER A CA 1
ATOM 1629 C C . SER A 1 211 ? 21.762 -5.282 -39.849 1.00 79.06 211 SER A C 1
ATOM 1631 O O . SER A 1 211 ? 21.720 -5.271 -38.617 1.00 79.06 211 SER A O 1
ATOM 1633 N N . THR A 1 212 ? 20.675 -5.059 -40.588 1.00 72.06 212 THR A N 1
ATOM 1634 C CA . THR A 1 212 ? 19.353 -4.731 -40.030 1.00 72.06 212 THR A CA 1
ATOM 1635 C C . THR A 1 212 ? 18.908 -5.714 -38.938 1.00 72.06 212 THR A C 1
ATOM 1637 O O . THR A 1 212 ? 18.453 -5.297 -37.876 1.00 72.06 212 THR A O 1
ATOM 1640 N N . ASN A 1 213 ? 19.125 -7.018 -39.140 1.00 70.56 213 ASN A N 1
ATOM 1641 C CA . ASN A 1 213 ? 18.765 -8.045 -38.156 1.00 70.56 213 ASN A CA 1
ATOM 1642 C C . ASN A 1 213 ? 19.633 -7.979 -36.890 1.00 70.56 213 ASN A C 1
ATOM 1644 O O . ASN A 1 213 ? 19.128 -8.178 -35.788 1.00 70.56 213 ASN A O 1
ATOM 1648 N N . GLN A 1 214 ? 20.923 -7.654 -37.028 1.00 75.00 214 GLN A N 1
ATOM 1649 C CA . GLN A 1 214 ? 21.809 -7.446 -35.880 1.00 75.00 214 GLN A CA 1
ATOM 1650 C C . GLN A 1 214 ? 21.419 -6.196 -35.091 1.00 75.00 214 GLN A C 1
ATOM 1652 O O . GLN A 1 214 ? 21.433 -6.245 -33.864 1.00 75.00 214 GLN A O 1
ATOM 1657 N N . LYS A 1 215 ? 21.006 -5.114 -35.764 1.00 75.38 215 LYS A N 1
ATOM 1658 C CA . LYS A 1 215 ? 20.484 -3.915 -35.093 1.00 75.38 215 LYS A CA 1
ATOM 1659 C C . LYS A 1 215 ? 19.241 -4.245 -34.267 1.00 75.38 215 LYS A C 1
ATOM 1661 O O . LYS A 1 215 ? 19.215 -3.940 -33.080 1.00 75.38 215 LYS A O 1
ATOM 1666 N N . TYR A 1 216 ? 18.253 -4.932 -34.847 1.00 71.69 216 TYR A N 1
ATOM 1667 C CA . TYR A 1 216 ? 17.045 -5.337 -34.114 1.00 71.69 216 TYR A CA 1
ATOM 1668 C C . TYR A 1 216 ? 17.350 -6.245 -32.920 1.00 71.69 216 TYR A C 1
ATOM 1670 O O . TYR A 1 216 ? 16.808 -6.036 -31.835 1.00 71.69 216 TYR A O 1
ATOM 1678 N N . PHE A 1 217 ? 18.240 -7.223 -33.101 1.00 73.56 217 PHE A N 1
ATOM 1679 C CA . PHE A 1 217 ? 18.634 -8.127 -32.027 1.00 73.56 217 PHE A CA 1
ATOM 1680 C C . PHE A 1 217 ? 19.331 -7.384 -30.880 1.00 73.56 217 PHE A C 1
ATOM 1682 O O . PHE A 1 217 ? 18.960 -7.565 -29.723 1.00 73.56 217 PHE A O 1
ATOM 1689 N N . GLN A 1 218 ? 20.281 -6.496 -31.192 1.00 79.06 218 GLN A N 1
ATOM 1690 C CA . GLN A 1 218 ? 20.980 -5.701 -30.179 1.00 79.06 218 GLN A CA 1
ATOM 1691 C C . GLN A 1 218 ? 20.047 -4.721 -29.460 1.00 79.06 218 GLN A C 1
ATOM 1693 O O . GLN A 1 218 ? 20.165 -4.548 -28.249 1.00 79.06 218 GLN A O 1
ATOM 1698 N N . VAL A 1 219 ? 19.100 -4.099 -30.169 1.00 77.38 219 VAL A N 1
ATOM 1699 C CA . VAL A 1 219 ? 18.065 -3.257 -29.547 1.00 77.38 219 VAL A CA 1
ATOM 1700 C C . VAL A 1 219 ? 17.265 -4.078 -28.533 1.00 77.38 219 VAL A C 1
ATOM 1702 O O . VAL A 1 219 ? 17.133 -3.675 -27.380 1.00 77.38 219 VAL A O 1
ATOM 1705 N N . PHE A 1 220 ? 16.801 -5.266 -28.923 1.00 74.06 220 PHE A N 1
ATOM 1706 C CA . PHE A 1 220 ? 16.035 -6.150 -28.047 1.00 74.06 220 PHE A CA 1
ATOM 1707 C C . PHE A 1 220 ? 16.821 -6.596 -26.800 1.00 74.06 220 PHE A C 1
ATOM 1709 O O . PHE A 1 220 ? 16.312 -6.481 -25.683 1.00 74.06 220 PHE A O 1
ATOM 1716 N N . THR A 1 221 ? 18.065 -7.060 -26.955 1.00 74.62 221 THR A N 1
ATOM 1717 C CA . THR A 1 221 ? 18.879 -7.542 -25.823 1.00 74.62 221 THR A CA 1
ATOM 1718 C C . THR A 1 221 ? 19.249 -6.426 -24.846 1.00 74.62 221 THR A C 1
ATOM 1720 O O . THR A 1 221 ? 19.208 -6.646 -23.635 1.00 74.62 221 THR A O 1
ATOM 1723 N N . ASN A 1 222 ? 19.529 -5.210 -25.331 1.00 79.56 222 ASN A N 1
ATOM 1724 C CA . ASN A 1 222 ? 19.792 -4.053 -24.466 1.00 79.56 222 ASN A CA 1
ATOM 1725 C C . ASN A 1 222 ? 18.542 -3.616 -23.687 1.00 79.56 222 ASN A C 1
ATOM 1727 O O . ASN A 1 222 ? 18.635 -3.267 -22.510 1.00 79.56 222 ASN A O 1
ATOM 1731 N N . MET A 1 223 ? 17.361 -3.686 -24.305 1.00 76.81 223 MET A N 1
ATOM 1732 C CA . MET A 1 223 ? 16.096 -3.387 -23.626 1.00 76.81 223 MET A CA 1
ATOM 1733 C C . MET A 1 223 ? 15.757 -4.417 -22.544 1.00 76.81 223 MET A C 1
ATOM 1735 O O . MET A 1 223 ? 15.355 -4.037 -21.443 1.00 76.81 223 MET A O 1
ATOM 1739 N N . LEU A 1 224 ? 15.968 -5.707 -22.824 1.00 72.69 224 LEU A N 1
ATOM 1740 C CA . LEU A 1 224 ? 15.853 -6.763 -21.814 1.00 72.69 224 LEU A CA 1
ATOM 1741 C C . LEU A 1 224 ? 16.840 -6.555 -20.662 1.00 72.69 224 LEU A C 1
ATOM 1743 O O . LEU A 1 224 ? 16.467 -6.685 -19.498 1.00 72.69 224 LEU A O 1
ATOM 1747 N N . GLY A 1 225 ? 18.081 -6.186 -20.977 1.00 76.50 225 GLY A N 1
ATOM 1748 C CA . GLY A 1 225 ? 19.096 -5.857 -19.984 1.00 76.50 225 GLY A CA 1
ATOM 1749 C C . GLY A 1 225 ? 18.679 -4.761 -19.029 1.00 76.50 225 GLY A C 1
ATOM 1750 O O . GLY A 1 225 ? 18.762 -4.930 -17.816 1.00 76.50 225 GLY A O 1
ATOM 1751 N N . TYR A 1 226 ? 18.183 -3.655 -19.581 1.00 78.75 226 TYR A N 1
ATOM 1752 C CA . TYR A 1 226 ? 17.668 -2.548 -18.787 1.00 78.75 226 TYR A CA 1
ATOM 1753 C C . TYR A 1 226 ? 16.532 -2.991 -17.853 1.00 78.75 226 TYR A C 1
ATOM 1755 O O . TYR A 1 226 ? 16.550 -2.650 -16.671 1.00 78.75 226 TYR A O 1
ATOM 1763 N N . ALA A 1 227 ? 15.583 -3.795 -18.347 1.00 71.38 227 ALA A N 1
ATOM 1764 C CA . ALA A 1 227 ? 14.484 -4.311 -17.531 1.00 71.38 227 ALA A CA 1
ATOM 1765 C C . ALA A 1 227 ? 14.973 -5.226 -16.391 1.00 71.38 227 ALA A C 1
ATOM 1767 O O . ALA A 1 227 ? 14.529 -5.083 -15.252 1.00 71.38 227 ALA A O 1
ATOM 1768 N N . LEU A 1 228 ? 15.933 -6.117 -16.664 1.00 72.00 228 LEU A N 1
ATOM 1769 C CA . LEU A 1 228 ? 16.533 -6.984 -15.644 1.00 72.00 228 LEU A CA 1
ATOM 1770 C C . LEU A 1 228 ? 17.297 -6.181 -14.586 1.00 72.00 228 LEU A C 1
ATOM 1772 O O . LEU A 1 228 ? 17.143 -6.444 -13.396 1.00 72.00 228 LEU A O 1
ATOM 1776 N N . ILE A 1 229 ? 18.085 -5.185 -15.002 1.00 74.56 229 ILE A N 1
ATOM 1777 C CA . ILE A 1 229 ? 18.829 -4.309 -14.086 1.00 74.56 229 ILE A CA 1
ATOM 1778 C C . ILE A 1 229 ? 17.864 -3.527 -13.193 1.00 74.56 229 ILE A C 1
ATOM 1780 O O . ILE A 1 229 ? 18.087 -3.450 -11.985 1.00 74.56 229 ILE A O 1
ATOM 1784 N N . ALA A 1 230 ? 16.782 -2.990 -13.763 1.00 71.12 230 ALA A N 1
ATOM 1785 C CA . ALA A 1 230 ? 15.767 -2.268 -13.004 1.00 71.12 230 ALA A CA 1
ATOM 1786 C C . ALA A 1 230 ? 15.101 -3.170 -11.950 1.00 71.12 230 ALA A C 1
ATOM 1788 O O . ALA A 1 230 ? 15.042 -2.802 -10.779 1.00 71.12 230 ALA A O 1
ATOM 1789 N N . ASN A 1 231 ? 14.666 -4.373 -12.331 1.00 67.62 231 ASN A N 1
ATOM 1790 C CA . ASN A 1 231 ? 13.934 -5.264 -11.427 1.00 67.62 231 ASN A CA 1
ATOM 1791 C C . ASN A 1 231 ? 14.832 -5.915 -10.365 1.00 67.62 231 ASN A C 1
ATOM 1793 O O . ASN A 1 231 ? 14.474 -5.950 -9.186 1.00 67.62 231 ASN A O 1
ATOM 1797 N N . ILE A 1 232 ? 16.025 -6.378 -10.744 1.00 67.94 232 ILE A N 1
ATOM 1798 C CA . ILE A 1 232 ? 16.956 -7.021 -9.807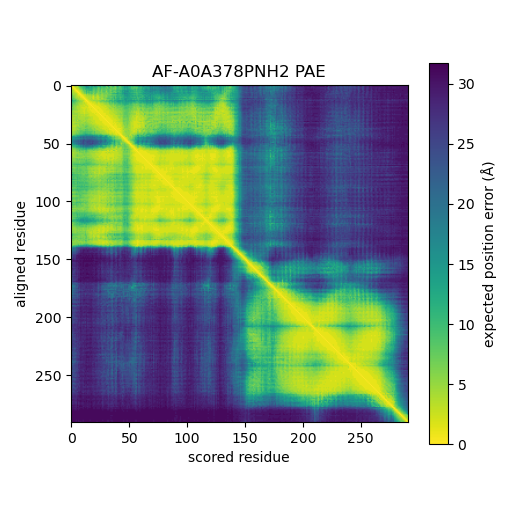 1.00 67.94 232 ILE A CA 1
ATOM 1799 C C . ILE A 1 232 ? 17.608 -5.983 -8.886 1.00 67.94 232 ILE A C 1
ATOM 1801 O O . ILE A 1 232 ? 17.719 -6.224 -7.685 1.00 67.94 232 ILE A O 1
ATOM 1805 N N . GLY A 1 233 ? 17.988 -4.810 -9.405 1.00 67.00 233 GLY A N 1
ATOM 1806 C CA . GLY A 1 233 ? 18.537 -3.723 -8.587 1.00 67.00 233 GLY A CA 1
ATOM 1807 C C . GLY A 1 233 ? 17.552 -3.260 -7.511 1.00 67.00 233 GLY A C 1
ATOM 1808 O O . GLY A 1 233 ? 17.930 -3.081 -6.353 1.00 67.00 233 GLY A O 1
ATOM 1809 N N . ASN A 1 234 ? 16.267 -3.171 -7.862 1.00 64.25 234 ASN A N 1
ATOM 1810 C CA . ASN A 1 234 ? 15.197 -2.874 -6.912 1.00 64.25 234 ASN A CA 1
ATOM 1811 C C . ASN A 1 234 ? 15.072 -3.949 -5.819 1.00 64.25 234 ASN A C 1
ATOM 1813 O O . ASN A 1 234 ? 15.035 -3.613 -4.635 1.00 64.25 234 ASN A O 1
ATOM 1817 N N . ALA A 1 235 ? 15.073 -5.235 -6.188 1.00 62.97 235 ALA A N 1
ATOM 1818 C CA . ALA A 1 235 ? 15.007 -6.339 -5.226 1.00 62.97 235 ALA A CA 1
ATOM 1819 C C . ALA A 1 235 ? 16.200 -6.340 -4.248 1.00 62.97 235 ALA A C 1
ATOM 1821 O O . ALA A 1 235 ? 16.016 -6.495 -3.040 1.00 62.97 235 ALA A O 1
ATOM 1822 N N . ILE A 1 236 ? 17.417 -6.088 -4.746 1.00 64.56 236 ILE A N 1
ATOM 1823 C CA . ILE A 1 236 ? 18.631 -5.968 -3.922 1.00 64.56 236 ILE A CA 1
ATOM 1824 C C . ILE A 1 236 ? 18.510 -4.795 -2.940 1.00 64.56 236 ILE A C 1
ATOM 1826 O O . ILE A 1 236 ? 18.836 -4.937 -1.759 1.00 64.56 236 ILE A O 1
ATOM 1830 N N . MET A 1 237 ? 18.019 -3.643 -3.403 1.00 64.25 237 MET A N 1
ATOM 1831 C CA . MET A 1 237 ? 17.895 -2.428 -2.590 1.00 64.25 237 MET A CA 1
ATOM 1832 C C . MET A 1 237 ? 16.864 -2.553 -1.454 1.00 64.25 237 MET A C 1
ATOM 1834 O O . MET A 1 237 ? 16.989 -1.864 -0.435 1.00 64.25 237 MET A O 1
ATOM 1838 N N . LEU A 1 238 ? 15.858 -3.422 -1.620 1.00 59.91 238 LEU A N 1
ATOM 1839 C CA . LEU A 1 238 ? 14.889 -3.768 -0.573 1.00 59.91 238 LEU A CA 1
ATOM 1840 C C . LEU A 1 238 ? 15.469 -4.731 0.461 1.00 59.91 238 LEU A C 1
ATOM 1842 O O . LEU A 1 238 ? 15.192 -4.594 1.649 1.00 59.91 238 LEU A O 1
ATOM 1846 N N . ALA A 1 239 ? 16.274 -5.692 0.015 1.00 61.12 239 ALA A N 1
ATOM 1847 C CA . ALA A 1 239 ? 16.811 -6.737 0.878 1.00 61.12 239 ALA A CA 1
ATOM 1848 C C . ALA A 1 239 ? 18.038 -6.294 1.695 1.00 61.12 239 ALA A C 1
ATOM 1850 O O . ALA A 1 239 ? 18.508 -7.053 2.542 1.00 61.12 239 ALA A O 1
ATOM 1851 N N . THR A 1 240 ? 18.597 -5.102 1.439 1.00 57.75 240 THR A N 1
ATOM 1852 C CA . THR A 1 240 ? 19.896 -4.695 2.000 1.00 57.75 240 THR A CA 1
ATOM 1853 C C . THR A 1 240 ? 19.950 -3.243 2.507 1.00 57.75 240 THR A C 1
ATOM 1855 O O . THR A 1 240 ? 19.194 -2.369 2.058 1.00 57.75 240 THR A O 1
ATOM 1858 N N . PRO A 1 241 ? 20.867 -2.936 3.451 1.00 68.88 241 PRO A N 1
ATOM 1859 C CA . PRO A 1 241 ? 21.201 -1.558 3.815 1.00 68.88 241 PRO A CA 1
ATOM 1860 C C . PRO A 1 241 ? 21.676 -0.749 2.600 1.00 68.88 241 PRO A C 1
ATOM 1862 O O . PRO A 1 241 ? 22.308 -1.299 1.704 1.00 68.88 241 PRO A O 1
ATOM 1865 N N . LEU A 1 242 ? 21.428 0.568 2.585 1.00 59.22 242 LEU A N 1
ATOM 1866 C CA . LEU A 1 242 ? 21.660 1.434 1.413 1.00 59.22 242 LEU A CA 1
ATOM 1867 C C . LEU A 1 242 ? 23.085 1.338 0.840 1.00 59.22 242 LEU A C 1
ATOM 1869 O O . LEU A 1 242 ? 23.258 1.194 -0.368 1.00 59.22 242 LEU A O 1
ATOM 1873 N N . SER A 1 243 ? 24.099 1.391 1.704 1.00 63.44 243 SER A N 1
ATOM 1874 C CA . SER A 1 243 ? 25.511 1.337 1.307 1.00 63.44 243 SER A CA 1
ATOM 1875 C C . SER A 1 243 ? 25.874 0.030 0.595 1.00 63.44 243 SER A C 1
ATOM 1877 O O . SER A 1 243 ? 26.584 0.044 -0.409 1.00 63.44 243 SER A O 1
ATOM 1879 N N . ILE A 1 244 ? 25.343 -1.092 1.081 1.00 66.31 244 ILE A N 1
ATOM 1880 C CA . ILE A 1 244 ? 25.578 -2.431 0.530 1.00 66.31 244 ILE A CA 1
ATOM 1881 C C . ILE A 1 244 ? 24.730 -2.643 -0.730 1.00 66.31 244 ILE A C 1
ATOM 1883 O O . ILE A 1 244 ? 25.227 -3.151 -1.735 1.00 66.31 244 ILE A O 1
ATOM 1887 N N . GLY A 1 245 ? 23.472 -2.199 -0.710 1.00 64.69 245 GLY A N 1
ATOM 1888 C CA . GLY A 1 245 ? 22.537 -2.347 -1.821 1.00 64.69 245 GLY A CA 1
ATOM 1889 C C . GLY A 1 245 ? 22.977 -1.620 -3.083 1.00 64.69 245 GLY A C 1
ATOM 1890 O O . GLY A 1 245 ? 22.852 -2.176 -4.173 1.00 64.69 245 GLY A O 1
ATOM 1891 N N . ILE A 1 246 ? 23.565 -0.424 -2.956 1.00 66.12 246 ILE A N 1
ATOM 1892 C CA . ILE A 1 246 ? 24.150 0.298 -4.097 1.00 66.12 246 ILE A CA 1
ATOM 1893 C C . ILE A 1 246 ? 25.298 -0.511 -4.704 1.00 66.12 246 ILE A C 1
ATOM 1895 O O . ILE A 1 246 ? 25.295 -0.753 -5.910 1.00 66.12 246 ILE A O 1
ATOM 1899 N N . ALA A 1 247 ? 26.248 -0.970 -3.885 1.00 68.94 247 ALA A N 1
ATOM 1900 C CA . ALA A 1 247 ? 27.406 -1.720 -4.367 1.00 68.94 247 ALA A CA 1
ATOM 1901 C C . ALA A 1 247 ? 26.989 -3.017 -5.082 1.00 68.94 247 ALA A C 1
ATOM 1903 O O . ALA A 1 247 ? 27.434 -3.279 -6.200 1.00 68.94 247 ALA A O 1
ATOM 1904 N N . LEU A 1 248 ? 26.077 -3.790 -4.486 1.00 69.25 248 LEU A N 1
ATOM 1905 C CA . LEU A 1 248 ? 25.564 -5.029 -5.077 1.00 69.25 248 LEU A CA 1
ATOM 1906 C C . LEU A 1 248 ? 24.766 -4.780 -6.362 1.00 69.25 248 LEU A C 1
ATOM 1908 O O . LEU A 1 248 ? 24.914 -5.528 -7.328 1.00 69.25 248 LEU A O 1
ATOM 1912 N N . SER A 1 249 ? 23.968 -3.710 -6.409 1.00 68.25 249 SER A N 1
ATOM 1913 C CA . SER A 1 249 ? 23.212 -3.343 -7.614 1.00 68.25 249 SER A CA 1
ATOM 1914 C C . SER A 1 249 ? 24.139 -2.952 -8.766 1.00 68.25 249 SER A C 1
ATOM 1916 O O . SER A 1 249 ? 23.894 -3.342 -9.906 1.00 68.25 249 SER A O 1
ATOM 1918 N N . VAL A 1 250 ? 25.233 -2.236 -8.480 1.00 77.25 250 VAL A N 1
ATOM 1919 C CA . VAL A 1 250 ? 26.254 -1.886 -9.482 1.00 77.25 250 VAL A CA 1
ATOM 1920 C C . VAL A 1 250 ? 26.963 -3.138 -9.999 1.00 77.25 250 VAL A C 1
ATOM 1922 O O . VAL A 1 250 ? 27.097 -3.302 -11.210 1.00 77.25 250 VAL A O 1
ATOM 1925 N N . VAL A 1 251 ? 27.365 -4.051 -9.110 1.00 79.62 251 VAL A N 1
ATOM 1926 C CA . VAL A 1 251 ? 27.987 -5.326 -9.508 1.00 79.62 251 VAL A CA 1
ATOM 1927 C C . VAL A 1 251 ? 27.043 -6.135 -10.396 1.00 79.62 251 VAL A C 1
ATOM 1929 O O . VAL A 1 251 ? 27.450 -6.602 -11.460 1.00 79.62 251 VAL A O 1
ATOM 1932 N N . MET A 1 252 ? 25.767 -6.247 -10.019 1.00 80.88 252 MET A N 1
ATOM 1933 C CA . MET A 1 252 ? 24.786 -6.976 -10.820 1.00 80.88 252 MET A CA 1
ATOM 1934 C C . MET A 1 252 ? 24.545 -6.314 -12.182 1.00 80.88 252 MET A C 1
ATOM 1936 O O . MET A 1 252 ? 24.467 -7.003 -13.200 1.00 80.88 252 MET A O 1
ATOM 1940 N N . ALA A 1 253 ? 24.498 -4.980 -12.233 1.00 78.50 253 ALA A N 1
ATOM 1941 C CA . ALA A 1 253 ? 24.376 -4.244 -13.486 1.00 78.50 253 ALA A CA 1
ATOM 1942 C C . ALA A 1 253 ? 25.563 -4.494 -14.426 1.00 78.50 253 ALA A C 1
ATOM 1944 O O . ALA A 1 253 ? 25.360 -4.661 -15.631 1.00 78.50 253 ALA A O 1
ATOM 1945 N N . LEU A 1 254 ? 26.784 -4.586 -13.892 1.00 82.19 254 LEU A N 1
ATOM 1946 C CA . LEU A 1 254 ? 27.975 -4.933 -14.672 1.00 82.19 254 LEU A CA 1
ATOM 1947 C C . LEU A 1 254 ? 27.905 -6.369 -15.207 1.00 82.19 254 LEU A C 1
ATOM 1949 O O . LEU A 1 254 ? 28.199 -6.595 -16.382 1.00 82.19 254 LEU A O 1
ATOM 1953 N N . ILE A 1 255 ? 27.463 -7.330 -14.391 1.00 82.75 255 ILE A N 1
ATOM 1954 C CA . ILE A 1 255 ? 27.304 -8.734 -14.809 1.00 82.75 255 ILE A CA 1
ATOM 1955 C C . ILE A 1 255 ? 26.283 -8.844 -15.947 1.00 82.75 255 ILE A C 1
ATOM 1957 O O . ILE A 1 255 ? 26.544 -9.487 -16.964 1.00 82.75 255 ILE A O 1
ATOM 1961 N N . ILE A 1 256 ? 25.134 -8.180 -15.816 1.00 81.88 256 ILE A N 1
ATOM 1962 C CA . ILE A 1 256 ? 24.094 -8.198 -16.852 1.00 81.88 256 ILE A CA 1
ATOM 1963 C C . ILE A 1 256 ? 24.600 -7.506 -18.125 1.00 81.88 256 ILE A C 1
ATOM 1965 O O . ILE A 1 256 ? 24.477 -8.061 -19.216 1.00 81.88 256 ILE A O 1
ATOM 1969 N N . SER A 1 257 ? 25.231 -6.336 -17.993 1.00 80.38 257 SER A N 1
ATOM 1970 C CA . SER A 1 257 ? 25.750 -5.575 -19.139 1.00 80.38 257 SER A CA 1
ATOM 1971 C C . SER A 1 257 ? 26.828 -6.348 -19.906 1.00 80.38 257 SER A C 1
ATOM 1973 O O . SER A 1 257 ? 26.789 -6.414 -21.132 1.00 80.38 257 SER A O 1
ATOM 1975 N N . THR A 1 258 ? 27.760 -6.991 -19.199 1.00 81.81 258 THR A N 1
ATOM 1976 C CA . THR A 1 258 ? 28.797 -7.837 -19.817 1.00 81.81 258 THR A CA 1
ATOM 1977 C C . THR A 1 258 ? 28.201 -9.073 -20.489 1.00 81.81 258 THR A C 1
ATOM 1979 O O . THR A 1 258 ? 28.597 -9.409 -21.604 1.00 81.81 258 THR A O 1
ATOM 1982 N N . SER A 1 259 ? 27.193 -9.699 -19.875 1.00 83.62 259 SER A N 1
ATOM 1983 C CA . SER A 1 259 ? 26.467 -10.828 -20.473 1.00 83.62 259 SER A CA 1
ATOM 1984 C C . SER A 1 259 ? 25.789 -10.440 -21.793 1.00 83.62 259 SER A C 1
ATOM 1986 O O . SER A 1 259 ? 25.842 -11.198 -22.758 1.00 83.62 259 SER A O 1
ATOM 1988 N N . ILE A 1 260 ? 25.201 -9.243 -21.877 1.00 83.00 260 ILE A N 1
ATOM 1989 C CA . ILE A 1 260 ? 24.558 -8.743 -23.105 1.00 83.00 260 ILE A CA 1
ATOM 1990 C C . ILE A 1 260 ? 25.576 -8.496 -24.212 1.00 83.00 260 ILE A C 1
ATOM 1992 O O . ILE A 1 260 ? 25.321 -8.864 -25.359 1.00 83.00 260 ILE A O 1
ATOM 1996 N N . ILE A 1 261 ? 26.729 -7.908 -23.880 1.00 82.31 261 ILE A N 1
ATOM 1997 C CA . ILE A 1 261 ? 27.819 -7.704 -24.843 1.00 82.31 261 ILE A CA 1
ATOM 1998 C C . ILE A 1 261 ? 28.253 -9.056 -25.424 1.00 82.31 261 ILE A C 1
ATOM 2000 O O . ILE A 1 261 ? 28.264 -9.217 -26.642 1.00 82.31 261 ILE A O 1
ATOM 2004 N N . LEU A 1 262 ? 28.486 -10.058 -24.569 1.00 82.06 262 LEU A N 1
ATOM 2005 C CA . LEU A 1 262 ? 28.866 -11.408 -25.000 1.00 82.06 262 LEU A CA 1
ATOM 2006 C C . LEU A 1 262 ? 27.806 -1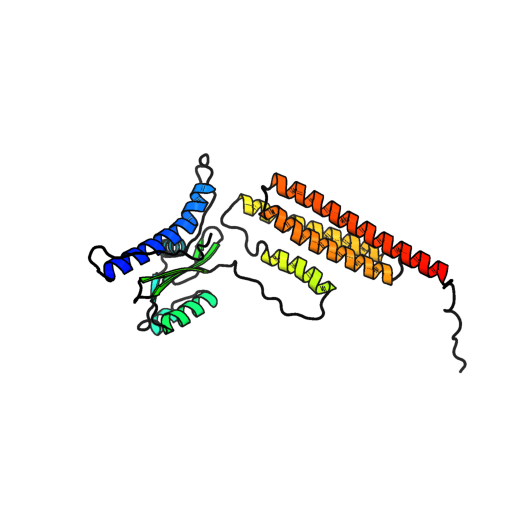2.064 -25.899 1.00 82.06 262 LEU A C 1
ATOM 2008 O O . LEU A 1 262 ? 28.148 -12.654 -26.924 1.00 82.06 262 LEU A O 1
ATOM 2012 N N . ILE A 1 263 ? 26.520 -11.949 -25.549 1.00 80.31 263 ILE A N 1
ATOM 2013 C CA . ILE A 1 263 ? 25.411 -12.483 -26.358 1.00 80.31 263 ILE A CA 1
ATOM 2014 C C . ILE A 1 263 ? 25.367 -11.809 -27.738 1.00 80.31 263 ILE A C 1
ATOM 2016 O O . ILE A 1 263 ? 25.190 -12.485 -28.757 1.00 80.31 263 ILE A O 1
ATOM 2020 N N . ASN A 1 264 ? 25.556 -10.489 -27.787 1.00 81.44 264 ASN A N 1
ATOM 2021 C CA . ASN A 1 264 ? 25.547 -9.717 -29.028 1.00 81.44 264 ASN A CA 1
ATOM 2022 C C . ASN A 1 264 ? 26.738 -10.067 -29.936 1.00 81.44 264 ASN A C 1
ATOM 2024 O O . ASN A 1 264 ? 26.551 -10.245 -31.145 1.00 81.44 264 ASN A O 1
ATOM 2028 N N . ASP A 1 265 ? 27.930 -10.234 -29.361 1.00 80.81 265 ASP A N 1
ATOM 2029 C CA . ASP A 1 265 ? 29.137 -10.636 -30.089 1.00 80.81 265 ASP A CA 1
ATOM 2030 C C . ASP A 1 265 ? 29.015 -12.064 -30.636 1.00 80.81 265 ASP A C 1
ATOM 2032 O O . ASP A 1 265 ? 29.337 -12.318 -31.801 1.00 80.81 265 ASP A O 1
ATOM 2036 N N . LEU A 1 266 ? 28.471 -12.993 -29.841 1.00 76.69 266 LEU A N 1
ATOM 2037 C CA . LEU A 1 266 ? 28.258 -14.384 -30.251 1.00 76.69 266 LEU A CA 1
ATOM 2038 C C . LEU A 1 266 ? 27.252 -14.490 -31.408 1.00 76.69 266 LEU A C 1
ATOM 2040 O O . LEU A 1 266 ? 27.469 -15.240 -32.365 1.00 76.69 266 LEU A O 1
ATOM 2044 N N . TYR A 1 267 ? 26.173 -13.706 -31.367 1.00 74.81 267 TYR A N 1
ATOM 2045 C CA . TYR A 1 267 ? 25.222 -13.610 -32.476 1.00 74.81 267 TYR A CA 1
ATOM 2046 C C . TYR A 1 267 ? 25.885 -13.042 -33.743 1.00 74.81 267 TYR A C 1
ATOM 2048 O O . TYR A 1 267 ? 25.716 -13.588 -34.839 1.00 74.81 267 TYR A O 1
ATOM 2056 N N . GLY A 1 268 ? 26.698 -11.990 -33.597 1.00 72.25 268 GLY A N 1
ATOM 2057 C CA . GLY A 1 268 ? 27.451 -11.391 -34.700 1.00 72.25 268 GLY A CA 1
ATOM 2058 C C . GLY A 1 268 ? 28.443 -12.358 -35.354 1.00 72.25 268 GLY A C 1
ATOM 2059 O O . GLY A 1 268 ? 28.502 -12.453 -36.585 1.00 72.25 268 GLY A O 1
ATOM 2060 N N . PHE A 1 269 ? 29.171 -13.124 -34.542 1.00 66.62 269 PHE A N 1
ATOM 2061 C CA . PHE A 1 269 ? 30.114 -14.145 -34.994 1.00 66.62 269 PHE A CA 1
ATOM 2062 C C . PHE A 1 269 ? 29.424 -15.276 -35.770 1.00 66.62 269 PHE A C 1
ATOM 2064 O O . PHE A 1 269 ? 29.864 -15.632 -36.868 1.00 66.62 269 PHE A O 1
ATOM 2071 N N . ASN A 1 270 ? 28.298 -15.786 -35.258 1.00 61.47 270 ASN A N 1
ATOM 2072 C CA . ASN A 1 270 ? 27.534 -16.848 -35.914 1.00 61.47 270 ASN A CA 1
ATOM 2073 C C . ASN A 1 270 ? 27.029 -16.427 -37.301 1.00 61.47 270 ASN A C 1
ATOM 2075 O O . ASN A 1 270 ? 27.186 -17.181 -38.262 1.00 61.47 270 ASN A O 1
ATOM 2079 N N . ILE A 1 271 ? 26.510 -15.203 -37.454 1.00 61.81 271 ILE A N 1
ATOM 2080 C CA . ILE A 1 271 ? 26.087 -14.688 -38.770 1.00 61.81 271 ILE A CA 1
ATOM 2081 C C . ILE A 1 271 ? 27.265 -14.633 -39.750 1.00 61.81 271 ILE A C 1
ATOM 2083 O O . ILE A 1 271 ? 27.111 -14.997 -40.919 1.00 61.81 271 ILE A O 1
ATOM 2087 N N . ARG A 1 272 ? 28.452 -14.217 -39.290 1.00 63.78 272 ARG A N 1
ATOM 2088 C CA . ARG A 1 272 ? 29.654 -14.132 -40.134 1.00 63.78 272 ARG A CA 1
ATOM 2089 C C . ARG A 1 272 ? 30.105 -15.509 -40.627 1.00 63.78 272 ARG A C 1
ATOM 2091 O O . ARG A 1 272 ? 30.433 -15.647 -41.805 1.00 63.78 272 ARG A O 1
ATOM 2098 N N . ILE A 1 273 ? 30.060 -16.529 -39.764 1.00 65.12 273 ILE A N 1
ATOM 2099 C CA . ILE A 1 273 ? 30.329 -17.927 -40.143 1.00 65.12 273 ILE A CA 1
ATOM 2100 C C . ILE A 1 273 ? 29.302 -18.424 -41.159 1.00 65.12 273 ILE A C 1
ATOM 2102 O O . ILE A 1 273 ? 29.693 -18.974 -42.188 1.00 65.12 273 ILE A O 1
ATOM 2106 N N . TYR A 1 274 ? 28.005 -18.216 -40.909 1.00 57.72 274 TYR A N 1
ATOM 2107 C CA . TYR A 1 274 ? 26.949 -18.629 -41.839 1.00 57.72 274 TYR A CA 1
ATOM 2108 C C . TYR A 1 274 ? 27.121 -17.962 -43.212 1.00 57.72 274 TYR A C 1
ATOM 2110 O O . TYR A 1 274 ? 27.078 -18.645 -44.234 1.00 57.72 274 TYR A O 1
ATOM 2118 N N . ARG A 1 275 ? 27.405 -16.655 -43.262 1.00 60.12 275 ARG A N 1
ATOM 2119 C CA . ARG A 1 275 ? 27.611 -15.937 -44.530 1.00 60.12 275 ARG A CA 1
ATOM 2120 C C . ARG A 1 275 ? 28.828 -16.449 -45.306 1.00 60.12 275 ARG A C 1
ATOM 2122 O O . ARG A 1 275 ? 28.732 -16.612 -46.520 1.00 60.12 275 ARG A O 1
ATOM 2129 N N . ASN A 1 276 ? 29.932 -16.750 -44.616 1.00 63.44 276 ASN A N 1
ATOM 2130 C CA . ASN A 1 276 ? 31.130 -17.328 -45.235 1.00 63.44 276 ASN A CA 1
ATOM 2131 C C . ASN A 1 276 ? 30.919 -18.783 -45.687 1.00 63.44 276 ASN A C 1
ATOM 2133 O O . ASN A 1 276 ? 31.426 -19.168 -46.735 1.00 63.44 276 ASN A O 1
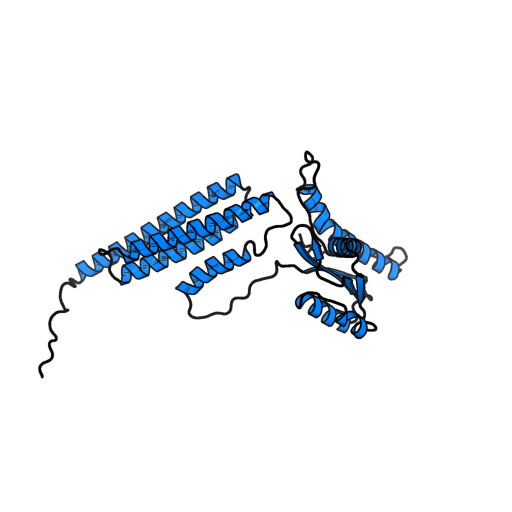ATOM 2137 N N . LYS A 1 277 ? 30.152 -19.587 -44.937 1.00 64.94 277 LYS A N 1
ATOM 2138 C CA . LYS A 1 277 ? 29.876 -20.996 -45.269 1.00 64.94 277 LYS A CA 1
ATOM 2139 C C . LYS A 1 277 ? 28.965 -21.155 -46.494 1.00 64.94 277 LYS A C 1
ATOM 2141 O O . LYS A 1 277 ? 29.127 -22.120 -47.231 1.00 64.94 277 LYS A O 1
ATOM 2146 N N . TYR A 1 278 ? 28.037 -20.221 -46.720 1.00 61.12 278 TYR A N 1
ATOM 2147 C CA . TYR A 1 278 ? 27.069 -20.270 -47.830 1.00 61.12 278 TYR A CA 1
ATOM 2148 C C . TYR A 1 278 ? 27.355 -19.276 -48.971 1.00 61.12 278 TYR A C 1
ATOM 2150 O O . TYR A 1 278 ? 26.547 -19.153 -49.886 1.00 61.12 278 TYR A O 1
ATOM 2158 N N . ASN A 1 279 ? 28.492 -18.574 -48.931 1.00 52.22 279 ASN A N 1
ATOM 2159 C CA . ASN A 1 279 ? 29.000 -17.674 -49.976 1.00 52.22 279 ASN A CA 1
ATOM 2160 C C . ASN A 1 279 ? 27.959 -16.690 -50.557 1.00 52.22 279 ASN A C 1
ATOM 2162 O O . ASN A 1 279 ? 27.901 -16.448 -51.762 1.00 52.22 279 ASN A O 1
ATOM 2166 N N . ILE A 1 280 ? 27.120 -16.110 -49.692 1.00 56.25 280 ILE A N 1
ATOM 2167 C CA . ILE A 1 280 ? 26.049 -15.187 -50.096 1.00 56.25 280 ILE A CA 1
ATOM 2168 C C . ILE A 1 280 ? 26.655 -13.796 -50.329 1.00 56.25 280 ILE A C 1
ATOM 2170 O O . ILE A 1 280 ? 26.507 -12.880 -49.520 1.00 56.25 280 ILE A O 1
ATOM 2174 N N . SER A 1 281 ? 27.381 -13.655 -51.432 1.00 50.41 281 SER A N 1
ATOM 2175 C CA . SER A 1 281 ? 27.828 -12.375 -51.977 1.00 50.41 281 SER A CA 1
ATOM 2176 C C . SER A 1 281 ? 27.228 -12.264 -53.381 1.00 50.41 281 SER A C 1
ATOM 2178 O O . SER A 1 281 ? 27.575 -13.049 -54.254 1.00 50.41 281 SER A O 1
ATOM 2180 N N . SER A 1 282 ? 26.318 -11.309 -53.601 1.00 47.44 282 SER A N 1
ATOM 2181 C CA . SER A 1 282 ? 25.777 -10.891 -54.916 1.00 47.44 282 SER A CA 1
ATOM 2182 C C . SER A 1 282 ? 24.818 -11.824 -55.695 1.00 47.44 282 SER A C 1
ATOM 2184 O O . SER A 1 282 ? 25.068 -12.148 -56.846 1.00 47.44 282 SER A O 1
ATOM 2186 N N . VAL A 1 283 ? 23.634 -12.141 -55.146 1.00 43.09 283 VAL A N 1
ATOM 2187 C CA . VAL A 1 283 ? 22.470 -12.617 -55.953 1.00 43.09 283 VAL A CA 1
ATOM 2188 C C . VAL A 1 283 ? 21.366 -11.541 -56.063 1.00 43.09 283 VAL A C 1
ATOM 2190 O O . VAL A 1 283 ? 20.206 -11.834 -56.311 1.00 43.09 283 VAL A O 1
ATOM 2193 N N . LEU A 1 284 ? 21.699 -10.257 -55.882 1.00 41.94 284 LEU A N 1
ATOM 2194 C CA . LEU A 1 284 ? 20.720 -9.153 -55.912 1.00 41.94 284 LEU A CA 1
ATOM 2195 C C . LEU A 1 284 ? 21.031 -8.071 -56.959 1.00 41.94 284 LEU A C 1
ATOM 2197 O O . LEU A 1 284 ? 20.847 -6.893 -56.690 1.00 41.94 284 LEU A O 1
ATOM 2201 N N . TYR A 1 285 ? 21.479 -8.457 -58.155 1.00 41.06 285 TYR A N 1
ATOM 2202 C CA . TYR A 1 285 ? 21.491 -7.568 -59.326 1.00 41.06 285 TYR A CA 1
ATOM 2203 C C . TYR A 1 285 ? 21.226 -8.384 -60.598 1.00 41.06 285 TYR A C 1
ATOM 2205 O O . TYR A 1 285 ? 22.152 -8.785 -61.290 1.00 41.06 285 TYR A O 1
ATOM 2213 N N . ASN A 1 286 ? 19.959 -8.728 -60.844 1.00 36.56 286 ASN A N 1
ATOM 2214 C CA . ASN A 1 286 ? 19.396 -8.903 -62.191 1.00 36.56 286 ASN A CA 1
ATOM 2215 C C . ASN A 1 286 ? 17.923 -9.301 -62.088 1.00 36.56 286 ASN A C 1
ATOM 2217 O O . ASN A 1 286 ? 17.575 -10.479 -62.089 1.00 36.56 286 ASN A O 1
ATOM 2221 N N . LYS A 1 287 ? 17.053 -8.298 -61.998 1.00 38.91 287 LYS A N 1
ATOM 2222 C CA . LYS A 1 287 ? 15.674 -8.370 -62.489 1.00 38.91 287 LYS A CA 1
ATOM 2223 C C . LYS A 1 287 ? 15.274 -6.963 -62.930 1.00 38.91 287 LYS A C 1
ATOM 2225 O O . LYS A 1 287 ? 14.455 -6.310 -62.295 1.00 38.91 287 LYS A O 1
ATOM 2230 N N . GLU A 1 288 ? 15.898 -6.489 -64.006 1.00 35.06 288 GLU A N 1
ATOM 2231 C CA . GLU A 1 288 ? 15.215 -5.534 -64.875 1.00 35.06 288 GLU A CA 1
ATOM 2232 C C . GLU A 1 288 ? 14.200 -6.327 -65.700 1.00 35.06 288 GLU A C 1
ATOM 2234 O O . GLU A 1 288 ? 14.518 -7.325 -66.347 1.00 35.06 288 GLU A O 1
ATOM 2239 N N . ILE A 1 289 ? 12.943 -5.930 -65.546 1.00 36.12 289 ILE A N 1
ATOM 2240 C CA . ILE A 1 289 ? 11.773 -6.486 -66.209 1.00 36.12 289 ILE A CA 1
ATOM 2241 C C . ILE A 1 289 ? 11.737 -5.884 -67.617 1.00 36.12 289 ILE A C 1
ATOM 2243 O O . ILE A 1 289 ? 11.702 -4.665 -67.767 1.00 36.12 289 ILE A O 1
ATOM 2247 N N . VAL A 1 290 ? 11.773 -6.749 -68.631 1.00 37.50 290 VAL A N 1
ATOM 2248 C CA . VAL A 1 290 ? 1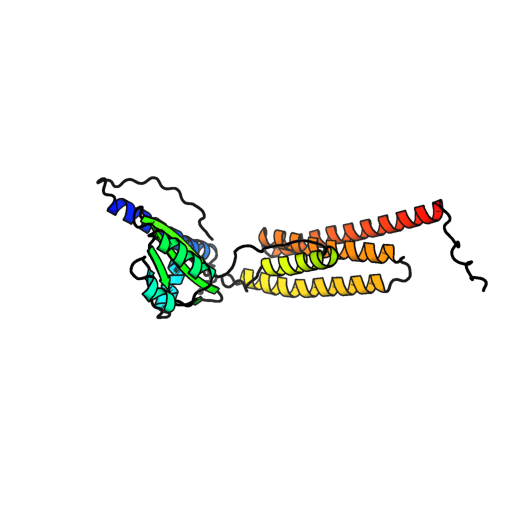1.510 -6.407 -70.034 1.00 37.50 290 VAL A CA 1
ATOM 2249 C C . VAL A 1 290 ? 10.022 -6.065 -70.182 1.00 37.50 290 VAL A C 1
ATOM 2251 O O . VAL A 1 290 ? 9.180 -6.775 -69.630 1.00 37.50 290 VAL A O 1
ATOM 2254 N N . VAL A 1 291 ? 9.754 -4.957 -70.884 1.00 42.31 291 VAL A N 1
ATOM 2255 C CA . VAL A 1 291 ? 8.434 -4.432 -71.290 1.00 42.31 291 VAL A CA 1
ATOM 2256 C C . VAL A 1 291 ? 7.658 -5.441 -72.129 1.00 42.31 291 VAL A C 1
ATOM 2258 O O . VAL A 1 291 ? 8.288 -6.064 -73.013 1.00 42.31 291 VAL A O 1
#